Protein AF-A0A7X9DZE0-F1 (afdb_monomer)

Mean predicted aligned error: 15.05 Å

Foldseek 3Di:
DDDDDDDDDDDDDDDDDDDDDDDDDDDDDDDDDDDDDDDDDDDDDDPPVPDDVDDDCQPDDQQSHDQVDDDDLQDQWFWKAFPVRQKIKIWGWDWPDDPPDDDQWTDIQTQKMWIGHRNDIDIDGDSVQWDWDTDGLRQFIWIWGDDPQKIKIWTHHDSSQKIFIFIDGPDGDDRTIIGTDND

Radius of gyration: 25.01 Å; Cα contacts (8 Å, |Δi|>4): 304; chains: 1; bounding box: 58×30×101 Å

Solvent-accessible surface area (backbone atoms only — not comparable to full-atom values): 11484 Å² total; per-residue (Å²): 141,83,89,79,83,87,82,87,84,86,81,81,84,84,81,80,85,76,84,85,83,86,80,90,79,84,84,79,85,84,78,91,84,88,76,91,82,82,90,80,93,83,82,87,80,90,74,85,74,71,84,80,87,66,75,83,70,43,37,82,68,78,49,24,54,51,74,85,60,69,84,41,87,83,50,46,54,46,51,30,32,23,95,85,67,48,35,30,38,29,38,36,37,44,81,64,56,58,88,99,57,88,56,60,41,55,42,49,47,54,54,36,40,29,45,17,48,80,89,45,64,51,75,53,56,60,58,94,34,43,45,56,48,62,25,79,71,42,21,55,20,35,40,42,39,58,55,91,68,20,41,36,40,39,36,34,31,78,79,51,59,30,33,36,37,32,37,38,68,76,49,72,49,66,81,42,63,25,29,66,53,74,121

Structure (mmCIF, N/CA/C/O backbone):
data_AF-A0A7X9DZE0-F1
#
_entry.id   AF-A0A7X9DZE0-F1
#
loop_
_atom_site.group_PDB
_atom_site.id
_atom_site.type_symbol
_atom_site.label_atom_id
_atom_site.label_alt_id
_atom_site.label_comp_id
_atom_site.label_asym_id
_atom_site.label_entity_id
_atom_site.label_seq_id
_atom_site.pdbx_PDB_ins_code
_atom_site.Cartn_x
_atom_site.Cartn_y
_atom_site.Cartn_z
_atom_site.occupancy
_atom_site.B_iso_or_equiv
_atom_site.auth_seq_id
_atom_site.auth_comp_id
_atom_site.auth_asym_id
_atom_site.auth_atom_id
_atom_site.pdbx_PDB_model_num
ATOM 1 N N . MET A 1 1 ? 5.326 -1.659 61.878 1.00 45.75 1 MET A N 1
ATOM 2 C CA . MET A 1 1 ? 5.929 -1.142 60.631 1.00 45.75 1 MET A CA 1
ATOM 3 C C . MET A 1 1 ? 7.343 -1.697 60.526 1.00 45.75 1 MET A C 1
ATOM 5 O O . MET A 1 1 ? 8.173 -1.348 61.350 1.00 45.75 1 MET A O 1
ATOM 9 N N . LYS A 1 2 ? 7.595 -2.647 59.617 1.00 47.06 2 LYS A N 1
ATOM 10 C CA . LYS A 1 2 ? 8.920 -3.255 59.400 1.00 47.06 2 LYS A CA 1
ATOM 11 C C . LYS A 1 2 ? 9.318 -3.008 57.948 1.00 47.06 2 LYS A C 1
ATOM 13 O O . LYS A 1 2 ? 8.666 -3.522 57.047 1.00 47.06 2 LYS A O 1
ATOM 18 N N . TRP A 1 3 ? 10.350 -2.195 57.754 1.00 40.88 3 TRP A N 1
ATOM 19 C CA . TRP A 1 3 ? 10.981 -1.941 56.463 1.00 40.88 3 TRP A CA 1
ATOM 20 C C . TRP A 1 3 ? 11.841 -3.154 56.091 1.00 40.88 3 TRP A C 1
ATOM 22 O O . TRP A 1 3 ? 12.615 -3.630 56.923 1.00 40.88 3 TRP A O 1
ATOM 32 N N . ARG A 1 4 ? 11.695 -3.678 54.869 1.00 60.25 4 ARG A N 1
ATOM 33 C CA . ARG A 1 4 ? 12.608 -4.681 54.305 1.00 60.25 4 ARG A CA 1
ATOM 34 C C . ARG A 1 4 ? 13.354 -4.076 53.127 1.00 60.25 4 ARG A C 1
ATOM 36 O O . ARG A 1 4 ? 12.766 -3.417 52.277 1.00 60.25 4 ARG A O 1
ATOM 43 N N . ALA A 1 5 ? 14.662 -4.277 53.182 1.00 54.94 5 ALA A N 1
ATOM 44 C CA . ALA A 1 5 ? 15.670 -3.681 52.337 1.00 54.94 5 ALA A CA 1
ATOM 45 C C . ALA A 1 5 ? 15.713 -4.283 50.926 1.00 54.94 5 ALA A C 1
ATOM 47 O O . ALA A 1 5 ? 15.384 -5.446 50.704 1.00 54.94 5 ALA A O 1
ATOM 48 N N . MET A 1 6 ? 16.180 -3.416 50.031 1.00 49.69 6 MET A N 1
ATOM 49 C CA . MET A 1 6 ? 16.702 -3.619 48.685 1.00 49.69 6 MET A CA 1
ATOM 50 C C . MET A 1 6 ? 17.406 -4.958 48.436 1.00 49.69 6 MET A C 1
ATOM 52 O O . MET A 1 6 ? 18.240 -5.407 49.219 1.00 49.69 6 MET A O 1
ATOM 56 N N . THR A 1 7 ? 17.201 -5.498 47.237 1.00 63.97 7 THR A N 1
ATOM 57 C CA . THR A 1 7 ? 18.196 -6.336 46.563 1.00 63.97 7 THR A CA 1
ATOM 58 C C . THR A 1 7 ? 18.294 -5.852 45.121 1.00 63.97 7 THR A C 1
ATOM 60 O O . THR A 1 7 ? 17.351 -5.980 44.346 1.00 63.97 7 THR A O 1
ATOM 63 N N . TRP A 1 8 ? 19.415 -5.207 44.807 1.00 46.47 8 TRP A N 1
ATOM 64 C CA . TRP A 1 8 ? 19.797 -4.815 43.456 1.00 46.47 8 TRP A CA 1
ATOM 65 C C . TRP A 1 8 ? 20.341 -6.044 42.732 1.00 46.47 8 TRP A C 1
ATOM 67 O O . TRP A 1 8 ? 21.274 -6.679 43.223 1.00 46.47 8 TRP A O 1
ATOM 77 N N . LEU A 1 9 ? 19.776 -6.369 41.571 1.00 59.19 9 LEU A N 1
ATOM 78 C CA . LEU A 1 9 ? 20.335 -7.362 40.662 1.00 59.19 9 LEU A CA 1
ATOM 79 C C . LEU A 1 9 ? 21.126 -6.608 39.588 1.00 59.19 9 LEU A C 1
ATOM 81 O O . LEU A 1 9 ? 20.556 -5.928 38.740 1.00 59.19 9 LEU A O 1
ATOM 85 N N . VAL A 1 10 ? 22.452 -6.684 39.682 1.00 58.94 10 VAL A N 1
ATOM 86 C CA . VAL A 1 10 ? 23.389 -6.196 38.666 1.00 58.94 10 VAL A CA 1
ATOM 87 C C . VAL A 1 10 ? 23.490 -7.275 37.590 1.00 58.94 10 VAL A C 1
ATOM 89 O O . VAL A 1 10 ? 23.968 -8.372 37.868 1.00 58.94 10 VAL A O 1
ATOM 92 N N . ILE A 1 11 ? 23.035 -6.979 36.372 1.00 64.12 11 ILE A N 1
ATOM 93 C CA . ILE A 1 11 ? 23.239 -7.838 35.200 1.00 64.12 11 ILE A CA 1
ATOM 94 C C . ILE A 1 11 ? 24.427 -7.272 34.415 1.00 64.12 11 ILE A C 1
ATOM 96 O O . ILE A 1 11 ? 24.386 -6.139 33.939 1.00 64.12 11 ILE A O 1
ATOM 100 N N . LEU A 1 12 ? 25.503 -8.060 34.344 1.00 51.47 12 LEU A N 1
ATOM 101 C CA . LEU A 1 12 ? 26.712 -7.785 33.564 1.00 51.47 12 LEU A CA 1
ATOM 102 C C . LEU A 1 12 ? 26.443 -7.865 32.046 1.00 51.47 12 LEU A C 1
ATOM 104 O O . LEU A 1 12 ? 25.656 -8.710 31.616 1.00 51.47 12 LEU A O 1
ATOM 108 N N . PRO A 1 13 ? 27.144 -7.060 31.224 1.00 58.47 13 PRO A N 1
ATOM 109 C CA . PRO A 1 13 ? 27.061 -7.127 29.771 1.00 58.47 13 PRO A CA 1
ATOM 110 C C . PRO A 1 13 ? 27.888 -8.300 29.228 1.00 58.47 13 PRO A C 1
ATOM 112 O O . PRO A 1 13 ? 29.084 -8.420 29.496 1.00 58.47 13 PRO A O 1
ATOM 115 N N . VAL A 1 14 ? 27.257 -9.152 28.421 1.00 62.72 14 VAL A N 1
ATOM 116 C CA . VAL A 1 14 ? 27.943 -10.161 27.606 1.00 62.72 14 VAL A CA 1
ATOM 117 C C . VAL A 1 14 ? 28.475 -9.462 26.353 1.00 62.72 14 VAL A C 1
ATOM 119 O O . VAL A 1 14 ? 27.721 -9.174 25.426 1.00 62.72 14 VAL A O 1
ATOM 122 N N . LEU A 1 15 ? 29.776 -9.161 26.337 1.00 50.75 15 LEU A N 1
ATOM 123 C CA . LEU A 1 15 ? 30.503 -8.808 25.117 1.00 50.75 15 LEU A CA 1
ATOM 124 C C . LEU A 1 15 ? 30.640 -10.061 24.243 1.00 50.75 15 LEU A C 1
ATOM 126 O O . LEU A 1 15 ? 31.425 -10.957 24.553 1.00 50.75 15 LEU A O 1
ATOM 130 N N . LEU A 1 16 ? 29.896 -10.109 23.140 1.00 60.38 16 LEU A N 1
ATOM 131 C CA . LEU A 1 16 ? 30.125 -11.064 22.059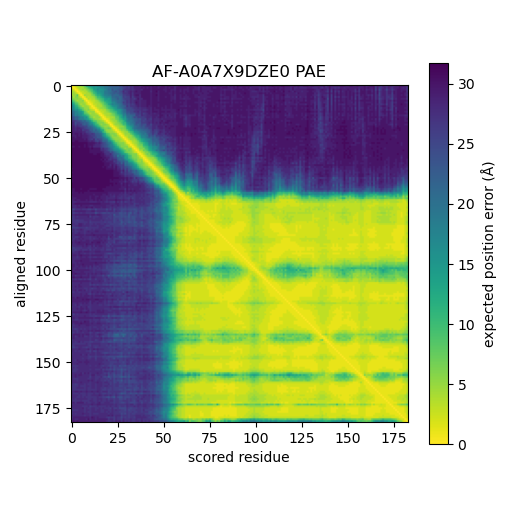 1.00 60.38 16 LEU A CA 1
ATOM 132 C C . LEU A 1 16 ? 31.220 -10.520 21.133 1.00 60.38 16 LEU A C 1
ATOM 134 O O . LEU A 1 16 ? 31.048 -9.520 20.441 1.00 60.38 16 LEU A O 1
ATOM 138 N N . TRP A 1 17 ? 32.361 -11.199 21.167 1.00 50.06 17 TRP A N 1
ATOM 139 C CA . TRP A 1 17 ? 33.454 -11.110 20.205 1.00 50.06 17 TRP A CA 1
ATOM 140 C C . TRP A 1 17 ? 32.974 -11.601 18.828 1.00 50.06 17 TRP A C 1
ATOM 142 O O . TRP A 1 17 ? 32.510 -12.735 18.718 1.00 50.06 17 TRP A O 1
ATOM 152 N N . LEU A 1 18 ? 33.129 -10.789 17.780 1.00 59.88 18 LEU A N 1
ATOM 153 C CA . LEU A 1 18 ? 33.062 -11.245 16.388 1.00 59.88 18 LEU A CA 1
ATOM 154 C C . LEU A 1 18 ? 34.474 -11.197 15.780 1.00 59.88 18 LEU A C 1
ATOM 156 O O . LEU A 1 18 ? 35.146 -10.171 15.913 1.00 59.88 18 LEU A O 1
ATOM 160 N N . PRO A 1 19 ? 34.945 -12.275 15.126 1.00 61.34 19 PRO A N 1
ATOM 161 C CA . PRO A 1 19 ? 36.220 -12.270 14.427 1.00 61.34 19 PRO A CA 1
ATOM 162 C C . PRO A 1 19 ? 36.135 -11.415 13.157 1.00 61.34 19 PRO A C 1
ATOM 164 O O . PRO A 1 19 ? 35.221 -11.556 12.345 1.00 61.34 19 PRO A O 1
ATOM 167 N N . ALA A 1 20 ? 37.125 -10.543 12.986 1.00 49.34 20 ALA A N 1
ATOM 168 C CA . ALA A 1 20 ? 37.359 -9.795 11.763 1.00 49.34 20 ALA A CA 1
ATOM 169 C C . ALA A 1 20 ? 37.660 -10.761 10.603 1.00 49.34 20 ALA A C 1
ATOM 171 O O . ALA A 1 20 ? 38.711 -11.402 10.584 1.00 49.34 20 ALA A O 1
ATOM 172 N N . CYS A 1 21 ? 36.757 -10.847 9.625 1.00 52.00 21 CYS A N 1
ATOM 173 C CA . CYS A 1 21 ? 37.081 -11.404 8.315 1.00 52.00 21 CYS A CA 1
ATOM 174 C C . CYS A 1 21 ? 37.715 -10.307 7.458 1.00 52.00 21 CYS A C 1
ATOM 176 O O . CYS A 1 21 ? 37.040 -9.460 6.879 1.00 52.00 21 CYS A O 1
ATOM 178 N N . SER A 1 22 ? 39.043 -10.341 7.431 1.00 60.97 22 SER A N 1
ATOM 179 C CA . SER A 1 22 ? 39.875 -9.774 6.378 1.00 60.97 22 SER A CA 1
ATOM 180 C C . SER A 1 22 ? 39.782 -10.689 5.159 1.00 60.97 22 SER A C 1
ATOM 182 O O . SER A 1 22 ? 40.252 -11.822 5.216 1.00 60.97 22 SER A O 1
ATOM 184 N N . GLY A 1 23 ? 39.188 -10.201 4.074 1.00 47.41 23 GLY A N 1
ATOM 185 C CA . GLY A 1 23 ? 39.158 -10.872 2.777 1.00 47.41 23 GLY A CA 1
ATOM 186 C C . GLY A 1 23 ? 39.171 -9.822 1.678 1.00 47.41 23 GLY A C 1
ATOM 187 O O . GLY A 1 23 ? 38.126 -9.317 1.285 1.00 47.41 23 GLY A O 1
ATOM 188 N N . SER A 1 24 ? 40.374 -9.432 1.274 1.00 52.91 24 SER A N 1
ATOM 189 C CA . SER A 1 24 ? 40.641 -8.728 0.024 1.00 52.91 24 SER A CA 1
ATOM 190 C C . SER A 1 24 ? 40.820 -9.814 -1.024 1.00 52.91 24 SER A C 1
ATOM 192 O O . SER A 1 24 ? 41.749 -10.600 -0.884 1.00 52.91 24 SER A O 1
ATOM 194 N N . ASP A 1 25 ? 39.952 -9.858 -2.031 1.00 51.66 25 ASP A N 1
ATOM 195 C CA . ASP A 1 25 ? 40.222 -10.615 -3.248 1.00 51.66 25 ASP A CA 1
ATOM 196 C C . ASP A 1 25 ? 39.925 -9.747 -4.467 1.00 51.66 25 ASP A C 1
ATOM 198 O O . ASP A 1 25 ? 38.881 -9.105 -4.603 1.00 51.66 25 ASP A O 1
ATOM 202 N N . GLU A 1 26 ? 40.956 -9.697 -5.295 1.00 47.09 26 GLU A N 1
ATOM 203 C CA . GLU A 1 26 ? 41.111 -8.982 -6.542 1.00 47.09 26 GLU A CA 1
ATOM 204 C C . GLU A 1 26 ? 40.112 -9.499 -7.585 1.00 47.09 26 GLU A C 1
ATOM 206 O O . GLU A 1 26 ? 40.005 -10.701 -7.817 1.00 47.09 26 GLU A O 1
ATOM 211 N N . SER A 1 27 ? 39.420 -8.601 -8.288 1.00 50.88 27 SER A N 1
ATOM 212 C CA . SER A 1 27 ? 38.794 -8.944 -9.566 1.00 50.88 27 SER A CA 1
ATOM 213 C C . SER A 1 27 ? 39.719 -8.505 -10.699 1.00 50.88 27 SER A C 1
ATOM 215 O O . SER A 1 27 ? 39.735 -7.332 -11.083 1.00 50.88 27 SER A O 1
ATOM 217 N N . GLN A 1 28 ? 40.508 -9.459 -11.196 1.00 48.78 28 GLN A N 1
ATOM 218 C CA . GLN A 1 28 ? 41.199 -9.377 -12.478 1.00 48.78 28 GLN A CA 1
ATOM 219 C C . GLN A 1 28 ? 40.188 -9.407 -13.634 1.00 48.78 28 GLN A C 1
ATOM 221 O O . GLN A 1 28 ? 39.359 -10.306 -13.734 1.00 48.78 28 GLN A O 1
ATOM 226 N N . ASP A 1 29 ? 40.285 -8.368 -14.458 1.00 52.41 29 ASP A N 1
ATOM 227 C CA . ASP A 1 29 ? 40.284 -8.351 -15.925 1.00 52.41 29 ASP A CA 1
ATOM 228 C C . ASP A 1 29 ? 39.831 -9.621 -16.679 1.00 52.41 29 ASP A C 1
ATOM 230 O O . ASP A 1 29 ? 40.496 -10.655 -16.625 1.00 52.41 29 ASP A O 1
ATOM 234 N N . ALA A 1 30 ? 38.767 -9.487 -17.478 1.00 46.28 30 ALA A N 1
ATOM 235 C CA . ALA A 1 30 ? 38.665 -10.116 -18.795 1.00 46.28 30 ALA A CA 1
ATOM 236 C C . ALA A 1 30 ? 37.504 -9.511 -19.605 1.00 46.28 30 ALA A C 1
ATOM 238 O O . ALA A 1 30 ? 36.355 -9.536 -19.169 1.00 46.28 30 ALA A O 1
ATOM 239 N N . GLY A 1 31 ? 37.801 -9.089 -20.836 1.00 46.22 31 GLY A N 1
ATOM 240 C CA . GLY A 1 31 ? 36.867 -9.265 -21.950 1.00 46.22 31 GLY A CA 1
ATOM 241 C C . GLY A 1 31 ? 36.243 -7.997 -22.517 1.00 46.22 31 GLY A C 1
ATOM 242 O O . GLY A 1 31 ? 35.072 -7.712 -22.293 1.00 46.22 31 GLY A O 1
ATOM 243 N N . GLN A 1 32 ? 37.015 -7.291 -23.344 1.00 50.31 32 GLN A N 1
ATOM 244 C CA . GLN A 1 32 ? 36.458 -6.599 -24.503 1.00 50.31 32 GLN A CA 1
ATOM 245 C C . GLN A 1 32 ? 35.721 -7.619 -25.384 1.00 50.31 32 GLN A C 1
ATOM 247 O O . GLN A 1 32 ? 36.368 -8.512 -25.920 1.00 50.31 32 GLN A O 1
ATOM 252 N N . ASP A 1 33 ? 34.421 -7.431 -25.590 1.00 55.12 33 ASP A N 1
ATOM 253 C CA . ASP A 1 33 ? 33.713 -7.951 -26.760 1.00 55.12 33 ASP A CA 1
ATOM 254 C C . ASP A 1 33 ? 33.192 -6.755 -27.558 1.00 55.12 33 ASP A C 1
ATOM 256 O O . ASP A 1 33 ? 32.134 -6.182 -27.298 1.00 55.12 33 ASP A O 1
ATOM 260 N N . ALA A 1 34 ? 34.016 -6.347 -28.517 1.00 52.50 34 ALA A N 1
ATOM 261 C CA . ALA A 1 34 ? 33.610 -5.561 -29.663 1.00 52.50 34 ALA A CA 1
ATOM 262 C C . ALA A 1 34 ? 33.437 -6.535 -30.828 1.00 52.50 34 ALA A C 1
ATOM 264 O O . ALA A 1 34 ? 34.446 -6.987 -31.360 1.00 52.50 34 ALA A O 1
ATOM 265 N N . LEU A 1 35 ? 32.195 -6.845 -31.210 1.00 53.09 35 LEU A N 1
ATOM 266 C CA . LEU A 1 35 ? 31.843 -7.372 -32.532 1.00 53.09 35 LEU A CA 1
ATOM 267 C C . LEU A 1 35 ? 30.414 -6.945 -32.909 1.00 53.09 35 LEU A C 1
ATOM 269 O O . LEU A 1 35 ? 29.424 -7.519 -32.467 1.00 53.09 35 LEU A O 1
ATOM 273 N N . ASP A 1 36 ? 30.351 -5.877 -33.697 1.00 53.00 36 ASP A N 1
ATOM 274 C CA . ASP A 1 36 ? 29.608 -5.710 -34.949 1.00 53.00 36 ASP A CA 1
ATOM 275 C C . ASP A 1 36 ? 28.453 -6.693 -35.246 1.00 53.00 36 ASP A C 1
ATOM 277 O O . ASP A 1 36 ? 28.655 -7.872 -35.541 1.00 53.00 36 ASP A O 1
ATOM 281 N N . GLY A 1 37 ? 27.237 -6.146 -35.315 1.00 46.16 37 GLY A N 1
ATOM 282 C CA . GLY A 1 37 ? 26.047 -6.765 -35.901 1.00 46.16 37 GLY A CA 1
ATOM 283 C C . GLY A 1 37 ? 25.108 -5.667 -36.397 1.00 46.16 37 GLY A C 1
ATOM 284 O O . GLY A 1 37 ? 24.728 -4.789 -35.630 1.00 46.16 37 GLY A O 1
ATOM 285 N N . ALA A 1 38 ? 24.832 -5.664 -37.694 1.00 47.91 38 ALA A N 1
ATOM 286 C CA . ALA A 1 38 ? 24.353 -4.527 -38.458 1.00 47.91 38 ALA A CA 1
ATOM 287 C C . ALA A 1 38 ? 22.821 -4.277 -38.411 1.00 47.91 38 ALA A C 1
ATOM 289 O O . ALA A 1 38 ? 22.041 -5.077 -37.900 1.00 47.91 38 ALA A O 1
ATOM 290 N N . ASP A 1 39 ? 22.483 -3.083 -38.923 1.00 54.91 39 ASP A N 1
ATOM 291 C CA . ASP A 1 39 ? 21.326 -2.679 -39.741 1.00 54.91 39 ASP A CA 1
ATOM 292 C C . ASP A 1 39 ? 19.878 -3.104 -39.411 1.00 54.91 39 ASP A C 1
ATOM 294 O O . ASP A 1 39 ? 19.442 -4.237 -39.577 1.00 54.91 39 ASP A O 1
ATOM 298 N N . GLY A 1 40 ? 19.049 -2.085 -39.148 1.00 43.22 40 GLY A N 1
ATOM 299 C CA . GLY A 1 40 ? 17.593 -2.200 -39.199 1.00 43.22 40 GLY A CA 1
ATOM 300 C C . GLY A 1 40 ? 16.894 -0.864 -38.976 1.00 43.22 40 GLY A C 1
ATOM 301 O O . GLY A 1 40 ? 16.387 -0.602 -37.892 1.00 43.22 40 GLY A O 1
ATOM 302 N N . GLY A 1 41 ? 16.893 0.001 -39.993 1.00 50.97 41 GLY A N 1
ATOM 303 C CA . GLY A 1 41 ? 16.068 1.207 -39.997 1.00 50.97 41 GLY A CA 1
ATOM 304 C C . GLY A 1 41 ? 14.579 0.863 -39.923 1.00 50.97 41 GLY A C 1
ATOM 305 O O . GLY A 1 41 ? 14.095 0.009 -40.665 1.00 50.97 41 GLY A O 1
ATOM 306 N N . GLY A 1 42 ? 13.865 1.564 -39.049 1.00 37.72 42 GLY A N 1
ATOM 307 C CA . GLY A 1 42 ? 12.419 1.479 -38.907 1.00 37.72 42 GLY A CA 1
ATOM 308 C C . GLY A 1 42 ? 11.905 2.606 -38.019 1.00 37.72 42 GLY A C 1
ATOM 309 O O . GLY A 1 42 ? 11.786 2.440 -36.817 1.00 37.72 42 GLY A O 1
ATOM 310 N N . ASP A 1 43 ? 11.607 3.742 -38.634 1.00 48.66 43 ASP A N 1
ATOM 311 C CA . ASP A 1 43 ? 10.585 4.690 -38.178 1.00 48.66 43 ASP A CA 1
ATOM 312 C C . ASP A 1 43 ? 9.562 4.719 -39.335 1.00 48.66 43 ASP A C 1
ATOM 314 O O . ASP A 1 43 ? 10.006 4.554 -40.482 1.00 48.66 43 ASP A O 1
ATOM 318 N N . PRO A 1 44 ? 8.238 4.908 -39.155 1.00 54.75 44 PRO A N 1
ATOM 319 C CA . PRO A 1 44 ? 7.579 5.571 -38.029 1.00 54.75 44 PRO A CA 1
ATOM 320 C C . PRO A 1 44 ? 6.299 4.867 -37.526 1.00 54.75 44 PRO A C 1
ATOM 322 O O . PRO A 1 44 ? 5.567 4.226 -38.281 1.00 54.75 44 PRO A O 1
ATOM 325 N N . GLY A 1 45 ? 5.938 5.068 -36.262 1.00 41.94 45 GLY A N 1
ATOM 326 C CA . GLY A 1 45 ? 4.640 4.612 -35.767 1.00 41.94 45 GLY A CA 1
ATOM 327 C C . GLY A 1 45 ? 4.350 5.138 -34.379 1.00 41.94 45 GLY A C 1
ATOM 328 O O . GLY A 1 45 ? 4.757 4.530 -33.402 1.00 41.94 45 GLY A O 1
ATOM 329 N N . GLY A 1 46 ? 3.660 6.275 -34.306 1.00 50.94 46 GLY A N 1
ATOM 330 C CA . GLY A 1 46 ? 3.190 6.809 -33.040 1.00 50.94 46 GLY A CA 1
ATOM 331 C C . GLY A 1 46 ? 2.214 5.853 -32.364 1.00 50.94 46 GLY A C 1
ATOM 332 O O . GLY A 1 46 ? 1.181 5.511 -32.934 1.00 50.94 46 GLY A O 1
ATOM 333 N N . ASP A 1 47 ? 2.504 5.518 -31.119 1.00 50.00 47 ASP A N 1
ATOM 334 C CA . ASP A 1 47 ? 1.517 5.208 -30.106 1.00 50.00 47 ASP A CA 1
ATOM 335 C C . ASP A 1 47 ? 1.403 6.416 -29.170 1.00 50.00 47 ASP A C 1
ATOM 337 O O . ASP A 1 47 ? 1.953 6.512 -28.077 1.00 50.00 47 ASP A O 1
ATOM 341 N N . GLN A 1 48 ? 0.562 7.358 -29.595 1.00 50.78 48 GLN A N 1
ATOM 342 C CA . GLN A 1 48 ? -0.316 8.012 -28.634 1.00 50.78 48 GLN A CA 1
ATOM 343 C C . GLN A 1 48 ? -1.204 6.922 -28.015 1.00 50.78 48 GLN A C 1
ATOM 345 O O . GLN A 1 48 ? -2.349 6.736 -28.414 1.00 50.78 48 GLN A O 1
ATOM 350 N N . GLY A 1 49 ? -0.646 6.168 -27.069 1.00 44.53 49 GLY A N 1
ATOM 351 C CA . GLY A 1 49 ? -1.374 5.312 -26.146 1.00 44.53 49 GLY A CA 1
ATOM 352 C C . GLY A 1 49 ? -1.963 6.176 -25.044 1.00 44.53 49 GLY A C 1
ATOM 353 O O . GLY A 1 49 ? -1.512 6.143 -23.902 1.00 44.53 49 GLY A O 1
ATOM 354 N N . GLY A 1 50 ? -2.934 7.009 -25.422 1.00 44.59 50 GLY A N 1
ATOM 355 C CA . GLY A 1 50 ? -3.930 7.468 -24.473 1.00 44.59 50 GLY A CA 1
ATOM 356 C C . GLY A 1 50 ? -4.662 6.262 -23.884 1.00 44.59 50 GLY A C 1
ATOM 357 O O . GLY A 1 50 ? -4.791 5.219 -24.523 1.00 44.59 50 GLY A O 1
ATOM 358 N N . ASP A 1 51 ? -5.170 6.473 -22.677 1.00 51.41 51 ASP A N 1
ATOM 359 C CA . ASP A 1 51 ? -6.347 5.783 -22.164 1.00 51.41 51 ASP A CA 1
ATOM 360 C C . ASP A 1 51 ? -6.101 4.339 -21.698 1.00 51.41 51 ASP A C 1
ATOM 362 O O . ASP A 1 51 ? -6.477 3.378 -22.353 1.00 51.41 51 ASP A O 1
ATOM 366 N N . ASN A 1 52 ? -5.549 4.191 -20.489 1.00 43.16 52 ASN A N 1
ATOM 367 C CA . ASN A 1 52 ? -5.954 3.109 -19.579 1.00 43.16 52 ASN A CA 1
ATOM 368 C C . ASN A 1 52 ? -6.011 3.566 -18.110 1.00 43.16 52 ASN A C 1
ATOM 370 O O . ASN A 1 52 ? -5.879 2.773 -17.183 1.00 43.16 52 ASN A O 1
ATOM 374 N N . GLY A 1 53 ? -6.354 4.838 -17.874 1.00 38.16 53 GLY A N 1
ATOM 375 C CA . GLY A 1 53 ? -7.001 5.256 -16.620 1.00 38.16 53 GLY A CA 1
ATOM 376 C C . GLY A 1 53 ? -8.460 4.779 -16.546 1.00 38.16 53 GLY A C 1
ATOM 377 O O . GLY A 1 53 ? -9.320 5.529 -16.094 1.00 38.16 53 GLY A O 1
ATOM 378 N N . GLY A 1 54 ? -8.727 3.574 -17.064 1.00 40.19 54 GLY A N 1
ATOM 379 C CA . GLY A 1 54 ? -10.042 3.015 -17.337 1.00 40.19 54 GLY A CA 1
ATOM 380 C C . GLY A 1 54 ? -10.830 2.729 -16.062 1.00 40.19 54 GLY A C 1
ATOM 381 O O . GLY A 1 54 ? -10.655 1.706 -15.408 1.00 40.19 54 GLY A O 1
ATOM 382 N N . ASP A 1 55 ? -11.733 3.644 -15.738 1.00 42.41 55 ASP A N 1
ATOM 383 C CA . ASP A 1 55 ? -13.153 3.346 -15.565 1.00 42.41 55 ASP A CA 1
ATOM 384 C C . ASP A 1 55 ? -13.502 2.179 -14.632 1.00 42.41 55 ASP A C 1
ATOM 386 O O . ASP A 1 55 ? -14.265 1.295 -15.003 1.00 42.41 55 ASP A O 1
ATOM 390 N N . GLY A 1 56 ? -13.002 2.170 -13.396 1.00 45.88 56 GLY A N 1
ATOM 391 C CA . GLY A 1 56 ? -13.706 1.530 -12.276 1.00 45.88 56 GLY A CA 1
ATOM 392 C C . GLY A 1 56 ? -14.069 0.041 -12.405 1.00 45.88 56 GLY A C 1
ATOM 393 O O . GLY A 1 56 ? -14.858 -0.435 -11.590 1.00 45.88 56 GLY A O 1
ATOM 394 N N . SER A 1 57 ? -13.499 -0.710 -13.347 1.00 42.59 57 SER A N 1
ATOM 395 C CA . SER A 1 57 ? -13.799 -2.134 -13.557 1.00 42.59 57 SER A CA 1
ATOM 396 C C . SER A 1 57 ? -12.948 -3.036 -12.663 1.00 42.59 57 SER A C 1
ATOM 398 O O . SER A 1 57 ? -12.531 -4.125 -13.041 1.00 42.59 57 SER A O 1
ATOM 400 N N . GLY A 1 58 ? -12.716 -2.591 -11.428 1.00 51.44 58 GLY A N 1
ATOM 401 C CA . GLY A 1 58 ? -12.272 -3.508 -10.394 1.00 51.44 58 GLY A CA 1
ATOM 402 C C . GLY A 1 58 ? -13.318 -4.614 -10.226 1.00 51.44 58 GLY A C 1
ATOM 403 O O . GLY A 1 58 ? -14.518 -4.337 -10.278 1.00 51.44 58 GLY A O 1
ATOM 404 N N . GLY A 1 59 ? -12.873 -5.858 -10.057 1.00 59.78 59 GLY A N 1
ATOM 405 C CA . GLY A 1 59 ? -13.748 -7.019 -9.904 1.00 59.78 59 GLY A CA 1
ATOM 406 C C . GLY A 1 59 ? -14.612 -6.982 -8.639 1.00 59.78 59 GLY A C 1
ATOM 407 O O . GLY A 1 59 ? -14.758 -5.968 -7.957 1.00 59.78 59 GLY A O 1
ATOM 408 N N . GLU A 1 60 ? -15.226 -8.112 -8.302 1.00 60.97 60 GLU A N 1
A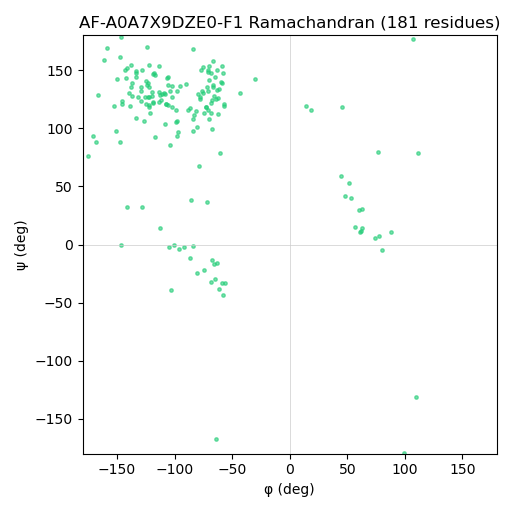TOM 409 C CA . GLU A 1 60 ? -16.108 -8.194 -7.137 1.00 60.97 60 GLU A CA 1
ATOM 410 C C . GLU A 1 60 ? -15.332 -8.112 -5.806 1.00 60.97 60 GLU A C 1
ATOM 412 O O . GLU A 1 60 ? -14.199 -8.579 -5.677 1.00 60.97 60 GLU A O 1
ATOM 417 N N . GLY A 1 61 ? -15.963 -7.537 -4.778 1.00 72.19 61 GLY A N 1
ATOM 418 C CA . GLY A 1 61 ? -15.441 -7.506 -3.409 1.00 72.19 61 GLY A CA 1
ATOM 419 C C . GLY A 1 61 ? -14.911 -6.145 -2.935 1.00 72.19 61 GLY A C 1
ATOM 420 O O . GLY A 1 61 ? -14.895 -5.168 -3.683 1.00 72.19 61 GLY A O 1
ATOM 421 N N . PRO A 1 62 ? -14.489 -6.058 -1.659 1.00 78.19 62 PRO A N 1
ATOM 422 C CA . PRO A 1 62 ? -14.195 -4.789 -0.992 1.00 78.19 62 PRO A CA 1
ATOM 423 C C . PRO A 1 62 ? -13.059 -4.003 -1.652 1.00 78.19 62 PRO A C 1
ATOM 425 O O . PRO A 1 62 ? -13.166 -2.790 -1.787 1.00 78.19 62 PRO A O 1
ATOM 428 N N . CYS A 1 63 ? -12.007 -4.678 -2.127 1.00 89.31 63 CYS A N 1
ATOM 429 C CA . CYS A 1 63 ? -10.897 -4.009 -2.811 1.00 89.31 63 CYS A CA 1
ATOM 430 C C . CYS A 1 63 ? -11.037 -3.925 -4.333 1.00 89.31 63 CYS A C 1
ATOM 432 O O . CYS A 1 63 ? -10.189 -3.310 -4.974 1.00 89.31 63 CYS A O 1
ATOM 434 N N . ARG A 1 64 ? -12.110 -4.491 -4.899 1.00 91.69 64 ARG A N 1
ATOM 435 C CA . ARG A 1 64 ? -12.376 -4.578 -6.340 1.00 91.69 64 ARG A CA 1
ATOM 436 C C . ARG A 1 64 ? -11.147 -5.007 -7.154 1.00 91.69 64 ARG A C 1
ATOM 438 O O . ARG A 1 64 ? -10.660 -4.255 -7.993 1.00 91.69 64 ARG A O 1
ATOM 445 N N . PHE A 1 65 ? -10.599 -6.181 -6.849 1.00 93.75 65 PHE A N 1
ATOM 446 C CA . PHE A 1 65 ? -9.408 -6.666 -7.545 1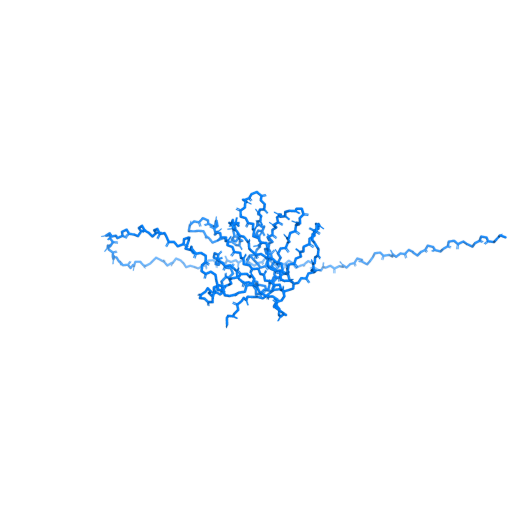.00 93.75 65 PHE A CA 1
ATOM 447 C C . PHE A 1 65 ? -9.696 -7.045 -8.995 1.00 93.75 65 PHE A C 1
ATOM 449 O O . PHE A 1 65 ? -10.738 -7.623 -9.286 1.00 93.75 65 PHE A O 1
ATOM 456 N N . ASP A 1 66 ? -8.764 -6.737 -9.892 1.00 91.69 66 ASP A N 1
ATOM 457 C CA . ASP A 1 66 ? -8.783 -7.190 -11.280 1.00 91.69 66 ASP A CA 1
ATOM 458 C C . ASP A 1 66 ? -8.071 -8.553 -11.384 1.00 91.69 66 ASP A C 1
ATOM 460 O O . ASP A 1 66 ? -6.865 -8.625 -11.125 1.00 91.69 66 ASP A O 1
ATOM 464 N N . PRO A 1 67 ? -8.768 -9.643 -11.752 1.00 90.50 67 PRO A N 1
ATOM 465 C CA . PRO A 1 67 ? -8.156 -10.964 -11.895 1.00 90.50 67 PRO A CA 1
ATOM 466 C C . PRO A 1 67 ? -7.169 -11.063 -13.069 1.00 90.50 67 PRO A C 1
ATOM 468 O O . PRO A 1 67 ? -6.425 -12.035 -13.150 1.00 90.50 67 PRO A O 1
ATOM 471 N N . ASN A 1 68 ? -7.143 -10.092 -13.986 1.00 90.75 68 ASN A N 1
ATOM 472 C CA . ASN A 1 68 ? -6.234 -10.106 -15.135 1.00 90.75 68 ASN A CA 1
ATOM 473 C C . ASN A 1 68 ? -4.862 -9.496 -14.823 1.00 90.75 68 ASN A C 1
ATOM 475 O O . ASN A 1 68 ? -3.930 -9.639 -15.614 1.00 90.75 68 ASN A O 1
ATOM 479 N N . VAL A 1 69 ? -4.717 -8.828 -13.677 1.00 90.69 69 VAL A N 1
ATOM 480 C CA . VAL A 1 69 ? -3.441 -8.263 -13.236 1.00 90.69 69 VAL A CA 1
ATOM 481 C C . VAL A 1 69 ? -2.635 -9.350 -12.527 1.00 90.69 69 VAL A C 1
ATOM 483 O O . VAL A 1 69 ? -2.952 -9.754 -11.406 1.00 90.69 69 VAL A O 1
ATOM 486 N N . ALA A 1 70 ? -1.574 -9.813 -13.187 1.00 91.56 70 ALA A N 1
ATOM 487 C CA . ALA A 1 70 ? -0.607 -10.733 -12.601 1.00 91.56 70 ALA A CA 1
ATOM 488 C C . ALA A 1 70 ? 0.254 -10.035 -11.537 1.00 91.56 70 ALA A C 1
ATOM 490 O O . ALA A 1 70 ? 0.534 -8.840 -11.628 1.00 91.56 70 ALA A O 1
ATOM 491 N N . TRP A 1 71 ? 0.704 -10.796 -10.538 1.00 93.12 71 TRP A N 1
ATOM 492 C CA . TRP A 1 71 ? 1.612 -10.268 -9.528 1.00 93.12 71 TRP A CA 1
ATOM 493 C C . TRP A 1 71 ? 2.991 -9.968 -10.120 1.00 93.12 71 TRP A C 1
ATOM 495 O O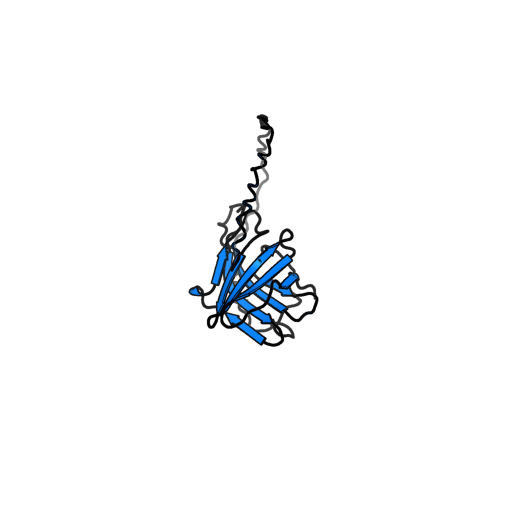 . TRP A 1 71 ? 3.678 -10.869 -10.601 1.00 93.12 71 TRP A O 1
ATOM 505 N N . ASP A 1 72 ? 3.411 -8.715 -9.995 1.00 91.75 72 ASP A N 1
ATOM 506 C CA . ASP A 1 72 ? 4.773 -8.265 -10.243 1.00 91.75 72 ASP A CA 1
ATOM 507 C C . ASP A 1 72 ? 5.160 -7.263 -9.151 1.00 91.75 72 ASP A C 1
ATOM 509 O O . ASP A 1 72 ? 4.542 -6.207 -9.012 1.00 91.75 72 ASP A O 1
ATOM 513 N N . VAL A 1 73 ? 6.205 -7.574 -8.379 1.00 89.88 73 VAL A N 1
ATOM 514 C CA . VAL A 1 73 ? 6.707 -6.704 -7.303 1.00 89.88 73 VAL A CA 1
ATOM 515 C C . VAL A 1 73 ? 7.230 -5.363 -7.820 1.00 89.88 73 VAL A C 1
ATOM 517 O O . VAL A 1 73 ? 7.387 -4.439 -7.023 1.00 89.88 73 VAL A O 1
ATOM 520 N N . LEU A 1 74 ? 7.488 -5.220 -9.122 1.00 90.88 74 LEU A N 1
ATOM 521 C CA . LEU A 1 74 ? 7.834 -3.948 -9.761 1.00 90.88 74 LEU A CA 1
ATOM 522 C C . LEU A 1 74 ? 6.681 -3.345 -10.574 1.00 90.88 74 LEU A C 1
ATOM 524 O O . LEU A 1 74 ? 6.815 -2.232 -11.079 1.00 90.88 74 LEU A O 1
ATOM 528 N N . GLY A 1 75 ? 5.546 -4.040 -10.645 1.00 92.00 75 GLY A N 1
ATOM 529 C CA . GLY A 1 75 ? 4.363 -3.605 -11.369 1.00 92.00 75 GLY A CA 1
ATOM 530 C C . GLY A 1 75 ? 3.709 -2.361 -10.767 1.00 92.00 75 GLY A C 1
ATOM 531 O O . GLY A 1 75 ? 3.866 -2.040 -9.578 1.00 92.00 75 GLY A O 1
ATOM 532 N N . GLU A 1 76 ? 2.940 -1.676 -11.613 1.00 95.50 76 GLU A N 1
ATOM 533 C CA . GLU A 1 76 ? 2.192 -0.465 -11.259 1.00 95.50 76 GLU A CA 1
ATOM 534 C C . GLU A 1 76 ? 1.038 -0.753 -10.298 1.00 95.50 76 GLU A C 1
ATOM 536 O O . GLU A 1 76 ? 0.727 0.067 -9.434 1.00 95.50 76 GLU A O 1
ATOM 541 N N . ILE A 1 77 ? 0.430 -1.935 -10.415 1.00 95.75 77 ILE A N 1
ATOM 542 C CA . ILE A 1 77 ? -0.680 -2.374 -9.575 1.00 95.75 77 ILE A CA 1
ATOM 543 C C . ILE A 1 77 ? -0.225 -3.523 -8.678 1.00 95.75 77 ILE A C 1
ATOM 545 O O . ILE A 1 77 ? 0.205 -4.564 -9.170 1.00 95.75 77 ILE A O 1
ATOM 549 N N . LEU A 1 78 ? -0.386 -3.362 -7.362 1.00 95.31 78 LEU A N 1
ATOM 550 C CA . LEU A 1 78 ? -0.241 -4.455 -6.398 1.00 95.31 78 LEU A CA 1
ATOM 551 C C . LEU A 1 78 ? -1.588 -4.775 -5.756 1.00 95.31 78 LEU A C 1
ATOM 553 O O . LEU A 1 78 ? -2.252 -3.899 -5.203 1.00 95.31 78 LEU A O 1
ATOM 557 N N . GLN A 1 79 ? -1.964 -6.051 -5.783 1.00 96.38 79 GLN A N 1
ATOM 558 C CA . GLN A 1 79 ? -3.210 -6.557 -5.210 1.00 96.38 79 GLN A CA 1
ATOM 559 C C . GLN A 1 79 ? -2.878 -7.634 -4.188 1.00 96.38 79 GLN A C 1
ATOM 561 O O . GLN A 1 79 ? -2.229 -8.622 -4.525 1.00 96.38 79 GLN A O 1
ATOM 566 N N . MET A 1 80 ? -3.277 -7.436 -2.933 1.00 96.75 80 MET A N 1
ATOM 567 C CA . MET A 1 80 ? -2.871 -8.303 -1.827 1.00 96.75 80 MET A CA 1
ATOM 568 C C . MET A 1 80 ? -4.043 -8.619 -0.900 1.00 96.75 80 MET A C 1
ATOM 570 O O . MET A 1 80 ? -4.823 -7.735 -0.549 1.00 96.75 80 MET A O 1
ATOM 574 N N . GLN A 1 81 ? -4.152 -9.862 -0.439 1.00 97.00 81 GLN A N 1
ATOM 575 C CA . GLN A 1 81 ? -5.239 -10.307 0.434 1.00 97.00 81 GLN A CA 1
ATOM 576 C C . GLN A 1 81 ? -4.723 -11.121 1.619 1.00 97.00 81 GLN A C 1
ATOM 578 O O . GLN A 1 81 ? -3.784 -11.908 1.492 1.00 97.00 81 GLN A O 1
ATOM 583 N N . SER A 1 82 ? -5.361 -10.968 2.778 1.00 97.31 82 SER A N 1
ATOM 584 C CA . SER A 1 82 ? -5.159 -11.876 3.904 1.00 97.31 82 SER A CA 1
ATOM 585 C C . SER A 1 82 ? -5.765 -13.252 3.612 1.00 97.31 82 SER A C 1
ATOM 587 O O . SER A 1 82 ? -6.743 -13.386 2.877 1.00 97.31 82 SER A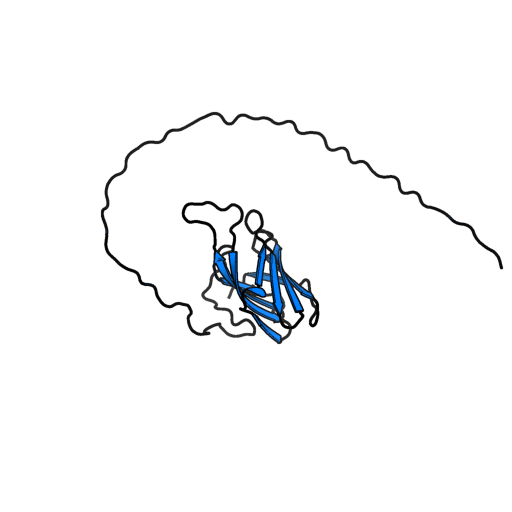 O 1
ATOM 589 N N . LYS A 1 83 ? -5.229 -14.306 4.239 1.00 95.88 83 LYS A N 1
ATOM 590 C CA . LYS A 1 83 ? -5.732 -15.687 4.060 1.00 95.88 83 LYS A CA 1
ATOM 591 C C . LYS A 1 83 ? -7.207 -15.858 4.430 1.00 95.88 83 LYS A C 1
ATOM 593 O O . LYS A 1 83 ? -7.899 -16.674 3.830 1.00 95.88 83 LYS A O 1
ATOM 598 N N . ASP A 1 84 ? -7.679 -15.107 5.419 1.00 95.56 84 ASP A N 1
ATOM 599 C CA . ASP A 1 84 ? -9.074 -15.116 5.867 1.00 95.56 84 ASP A CA 1
ATOM 600 C C . ASP A 1 84 ? -9.991 -14.208 5.030 1.00 95.56 84 ASP A C 1
ATOM 602 O O . ASP A 1 84 ? -11.193 -14.156 5.286 1.00 95.56 84 ASP A O 1
ATOM 606 N N . LYS A 1 85 ? -9.438 -13.511 4.026 1.00 94.44 85 LYS A N 1
ATOM 607 C CA . LYS A 1 85 ? -10.134 -12.591 3.115 1.00 94.44 85 LYS A CA 1
ATOM 608 C C . LYS A 1 85 ? -10.793 -11.389 3.797 1.00 94.44 85 LYS A C 1
ATOM 610 O O . LYS A 1 85 ? -11.560 -10.670 3.158 1.00 94.44 85 LYS A O 1
ATOM 615 N N . ARG A 1 86 ? -10.497 -11.155 5.079 1.00 96.12 86 ARG A N 1
ATOM 616 C CA . ARG A 1 86 ? -11.046 -10.035 5.856 1.00 96.12 86 ARG A CA 1
ATOM 617 C C . ARG A 1 86 ? -10.316 -8.728 5.590 1.00 96.12 86 ARG A C 1
ATOM 619 O O . ARG A 1 86 ? -10.920 -7.672 5.752 1.00 96.12 86 ARG A O 1
ATOM 626 N N . THR A 1 87 ? -9.058 -8.807 5.158 1.00 98.00 87 THR A N 1
ATOM 627 C CA . THR A 1 87 ? -8.234 -7.653 4.812 1.00 98.00 87 THR A CA 1
ATOM 628 C C . THR A 1 87 ? -7.754 -7.764 3.375 1.00 98.00 87 THR A C 1
ATOM 630 O O . THR A 1 87 ? -7.296 -8.818 2.931 1.00 98.00 87 THR A O 1
ATOM 633 N N . CYS A 1 88 ? -7.839 -6.668 2.641 1.00 97.50 88 CYS A N 1
ATOM 634 C CA . CYS A 1 88 ? -7.312 -6.569 1.293 1.00 97.50 88 CYS A CA 1
ATOM 635 C C . CYS A 1 88 ? -6.699 -5.189 1.072 1.00 97.50 88 CYS A C 1
ATOM 637 O O . CYS A 1 88 ? -7.100 -4.208 1.701 1.00 97.50 88 CYS A O 1
ATOM 639 N N . VAL A 1 89 ? -5.720 -5.123 0.176 1.00 97.94 89 VAL A N 1
ATOM 640 C CA . VAL A 1 89 ? -5.070 -3.883 -0.237 1.00 97.94 89 VAL A CA 1
ATOM 641 C C . VAL A 1 89 ? -4.897 -3.904 -1.746 1.00 97.94 89 VAL A C 1
ATOM 643 O O . VAL A 1 89 ? -4.344 -4.853 -2.298 1.00 97.94 89 VAL A O 1
ATOM 646 N N . TRP A 1 90 ? -5.362 -2.847 -2.397 1.00 97.62 90 TRP A N 1
ATOM 647 C CA . TRP A 1 90 ? -5.034 -2.513 -3.776 1.00 97.62 90 TRP A CA 1
ATOM 648 C C . TRP A 1 90 ? -4.169 -1.251 -3.752 1.00 97.62 90 TRP A C 1
ATOM 650 O O . TRP A 1 90 ? -4.532 -0.275 -3.094 1.00 97.62 90 TRP A O 1
ATOM 660 N N . LEU A 1 91 ? -3.034 -1.267 -4.439 1.00 96.81 91 LEU A N 1
ATOM 661 C CA . LEU A 1 91 ? -2.142 -0.121 -4.598 1.00 96.81 91 LEU A CA 1
ATOM 662 C C . LEU A 1 91 ? -1.945 0.165 -6.076 1.00 96.81 91 LEU A C 1
ATOM 664 O O . LEU A 1 91 ? -1.700 -0.761 -6.846 1.00 96.81 91 LEU A O 1
ATOM 668 N N . HIS A 1 92 ? -1.941 1.446 -6.423 1.00 97.50 92 HIS A N 1
ATOM 669 C CA . HIS A 1 92 ? -1.468 1.940 -7.705 1.00 97.50 92 HIS A CA 1
ATOM 670 C C . HIS A 1 92 ? -0.305 2.897 -7.486 1.00 97.50 92 HIS A C 1
ATOM 672 O O . HIS A 1 92 ? -0.382 3.838 -6.687 1.00 97.50 92 HIS A O 1
ATOM 678 N N . ARG A 1 93 ? 0.788 2.635 -8.192 1.00 96.25 93 ARG A N 1
ATOM 679 C CA . ARG A 1 93 ? 2.053 3.348 -8.083 1.00 96.25 93 ARG A CA 1
ATOM 680 C C . ARG A 1 93 ? 2.750 3.398 -9.432 1.00 96.25 93 ARG A C 1
ATOM 682 O O . ARG A 1 93 ? 2.491 2.568 -10.292 1.00 96.25 93 ARG A O 1
ATOM 689 N N . ILE A 1 94 ? 3.691 4.319 -9.577 1.00 96.00 94 ILE A N 1
ATOM 690 C CA . ILE A 1 94 ? 4.527 4.421 -10.775 1.00 96.00 94 ILE A CA 1
ATOM 691 C C . ILE A 1 94 ? 6.006 4.358 -10.403 1.00 96.00 94 ILE A C 1
ATOM 693 O O . ILE A 1 94 ? 6.440 4.966 -9.418 1.00 96.00 94 ILE A O 1
ATOM 697 N N . GLY A 1 95 ? 6.782 3.605 -11.183 1.00 93.94 95 GLY A N 1
ATOM 698 C CA . GLY A 1 95 ? 8.233 3.542 -11.041 1.00 93.94 95 GLY A CA 1
ATOM 699 C C . GLY A 1 95 ? 8.879 4.885 -11.386 1.00 93.94 95 GLY A C 1
ATOM 700 O O . GLY A 1 95 ? 8.535 5.526 -12.375 1.00 93.94 95 GLY A O 1
ATOM 701 N N . LYS A 1 96 ? 9.833 5.322 -10.565 1.00 94.12 96 LYS A N 1
ATOM 702 C CA . LYS A 1 96 ? 10.609 6.561 -10.754 1.00 94.12 96 LYS A CA 1
ATOM 703 C C . LYS A 1 96 ? 12.083 6.294 -11.044 1.00 94.12 96 LYS A C 1
ATOM 705 O O . LYS A 1 96 ? 12.906 7.201 -10.928 1.00 94.12 96 LYS A O 1
ATOM 710 N N . CYS A 1 97 ? 12.440 5.053 -11.374 1.00 90.94 97 CYS A N 1
ATOM 711 C CA . CYS A 1 97 ? 13.797 4.758 -11.814 1.00 90.94 97 CYS A CA 1
ATOM 712 C C . CYS A 1 97 ? 14.050 5.457 -13.161 1.00 90.94 97 CYS A C 1
ATOM 714 O O . CYS A 1 97 ? 13.230 5.296 -14.066 1.00 90.94 97 CYS A O 1
ATOM 716 N N . PRO A 1 98 ? 15.134 6.240 -13.312 1.00 89.12 98 PRO A N 1
ATOM 717 C CA . PRO A 1 98 ? 15.469 6.850 -14.591 1.00 89.12 98 PRO A CA 1
ATOM 718 C C . PRO A 1 98 ? 15.648 5.805 -15.693 1.00 89.12 98 PRO A C 1
ATOM 720 O O . PRO A 1 98 ? 16.134 4.699 -15.449 1.00 89.12 98 PRO A O 1
ATOM 723 N N . GLU A 1 99 ? 15.297 6.175 -16.920 1.00 85.94 99 GLU A N 1
ATOM 724 C CA . GLU A 1 99 ? 15.513 5.315 -18.079 1.00 85.94 99 GLU A CA 1
ATOM 725 C C . GLU A 1 99 ? 17.008 4.988 -18.253 1.00 85.94 99 GLU A C 1
ATOM 727 O O . GLU A 1 99 ? 17.886 5.826 -18.026 1.00 85.94 99 GLU A O 1
ATOM 732 N N . GLY A 1 100 ? 17.309 3.739 -18.617 1.00 84.56 100 GLY A N 1
ATOM 733 C CA . GLY A 1 100 ? 18.682 3.250 -18.779 1.00 84.56 100 GLY A CA 1
ATOM 734 C C . GLY A 1 100 ? 19.446 3.010 -17.469 1.00 84.56 100 GLY A C 1
ATOM 735 O O . GLY A 1 1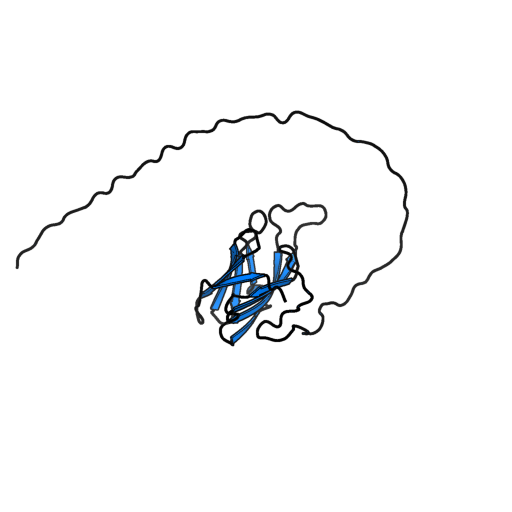00 ? 20.635 2.697 -17.516 1.00 84.56 100 GLY A O 1
ATOM 736 N N . TRP A 1 101 ? 18.803 3.147 -16.302 1.00 86.88 101 TRP A N 1
ATOM 737 C CA . TRP A 1 101 ? 19.415 2.872 -14.999 1.00 86.88 101 TRP A CA 1
ATOM 738 C C . TRP A 1 101 ? 18.906 1.566 -14.390 1.00 86.88 101 TRP A C 1
ATOM 740 O O . TRP A 1 101 ? 17.727 1.233 -14.463 1.00 86.88 101 TRP A O 1
ATOM 750 N N . ILE A 1 102 ? 19.800 0.850 -13.703 1.00 83.00 102 ILE A N 1
ATOM 751 C CA . ILE A 1 102 ? 19.442 -0.303 -12.869 1.00 83.00 102 ILE A CA 1
ATOM 752 C C . ILE A 1 102 ? 19.354 0.182 -11.421 1.00 83.00 102 ILE A C 1
ATOM 754 O O . ILE A 1 102 ? 20.358 0.252 -10.704 1.00 83.00 102 ILE A O 1
ATOM 758 N N . CYS A 1 103 ? 18.152 0.552 -10.980 1.00 85.12 103 CYS A N 1
ATOM 759 C CA . CYS A 1 103 ? 17.933 0.949 -9.594 1.00 85.12 103 CYS A CA 1
ATOM 760 C C . CYS A 1 103 ? 17.993 -0.273 -8.673 1.00 85.12 103 CYS A C 1
ATOM 762 O O . CYS A 1 103 ? 17.163 -1.172 -8.759 1.00 85.12 103 CYS A O 1
ATOM 764 N N . LYS A 1 104 ? 18.952 -0.282 -7.739 1.00 83.62 104 LYS A N 1
ATOM 765 C CA . LYS A 1 104 ? 19.022 -1.317 -6.690 1.00 83.62 104 LYS A CA 1
ATOM 766 C C . LYS A 1 104 ? 17.831 -1.269 -5.734 1.00 83.62 104 LYS A C 1
ATOM 768 O O . LYS A 1 104 ? 17.466 -2.291 -5.174 1.00 83.62 104 LYS A O 1
ATOM 773 N N . ALA A 1 105 ? 17.272 -0.083 -5.530 1.00 88.81 105 ALA A N 1
ATOM 774 C CA . ALA A 1 105 ? 16.026 0.163 -4.825 1.00 88.81 105 ALA A CA 1
ATOM 775 C C . ALA A 1 105 ? 15.175 0.992 -5.782 1.00 88.81 105 ALA A C 1
ATOM 777 O O . ALA A 1 105 ? 15.521 2.144 -6.044 1.00 88.81 105 ALA A O 1
ATOM 778 N N . VAL A 1 106 ? 14.149 0.395 -6.381 1.00 89.19 106 VAL A N 1
ATOM 779 C CA . VAL A 1 106 ? 13.291 1.097 -7.337 1.00 89.19 106 VAL A CA 1
ATOM 780 C C . VAL A 1 106 ? 12.445 2.101 -6.553 1.00 89.19 106 VAL A C 1
ATOM 782 O O . VAL A 1 106 ? 11.661 1.688 -5.699 1.00 89.19 106 VAL A O 1
ATOM 785 N N . PRO A 1 107 ? 12.605 3.417 -6.769 1.00 92.50 107 PRO A N 1
ATOM 786 C CA . PRO A 1 107 ? 11.730 4.384 -6.131 1.00 92.50 107 PRO A CA 1
ATOM 787 C C . PRO A 1 107 ? 10.352 4.312 -6.790 1.00 92.50 107 PRO A C 1
ATOM 789 O O . PRO A 1 107 ? 10.255 4.277 -8.016 1.00 92.50 107 PRO A O 1
ATOM 792 N N . PHE A 1 108 ? 9.298 4.325 -5.981 1.00 95.19 108 PHE A N 1
ATOM 793 C CA . PHE A 1 108 ? 7.921 4.413 -6.454 1.00 95.19 108 PHE A CA 1
ATOM 794 C C . PHE A 1 108 ? 7.263 5.683 -5.923 1.00 95.19 108 PHE A C 1
ATOM 796 O O . PHE A 1 108 ? 7.542 6.120 -4.808 1.00 95.19 108 PHE A O 1
ATOM 803 N N . GLU A 1 109 ? 6.367 6.256 -6.718 1.00 96.88 109 GLU A N 1
ATOM 804 C CA . GLU A 1 109 ? 5.381 7.232 -6.253 1.00 96.88 109 GLU A CA 1
ATOM 805 C C . GLU A 1 109 ? 4.033 6.522 -6.128 1.00 96.88 109 GLU A C 1
ATOM 807 O O . GLU A 1 109 ? 3.588 5.886 -7.084 1.00 96.88 109 GLU A O 1
ATOM 812 N N . LEU A 1 110 ? 3.391 6.611 -4.960 1.00 97.75 110 LEU A N 1
ATOM 813 C CA . LEU A 1 110 ? 2.033 6.102 -4.772 1.00 97.75 110 LEU A CA 1
ATOM 814 C C . LEU A 1 110 ? 1.026 7.096 -5.338 1.00 97.75 110 LEU A C 1
ATOM 816 O O . LEU A 1 110 ? 1.051 8.273 -4.988 1.00 97.75 110 LEU A O 1
ATOM 820 N N . LEU A 1 111 ? 0.120 6.595 -6.169 1.00 98.06 111 LEU A N 1
ATOM 821 C CA . LEU A 1 111 ? -0.911 7.397 -6.821 1.00 98.06 111 LEU A CA 1
ATOM 822 C C . LEU A 1 111 ? -2.268 7.211 -6.148 1.00 98.06 111 LEU A C 1
ATOM 824 O O . LEU A 1 111 ? -3.033 8.158 -6.003 1.00 98.06 111 LEU A O 1
ATOM 828 N N . SER A 1 112 ? -2.581 5.981 -5.739 1.00 97.81 112 SER A N 1
ATOM 829 C CA . SER A 1 112 ? -3.806 5.689 -4.997 1.00 97.81 112 SER A CA 1
ATOM 830 C C . SER A 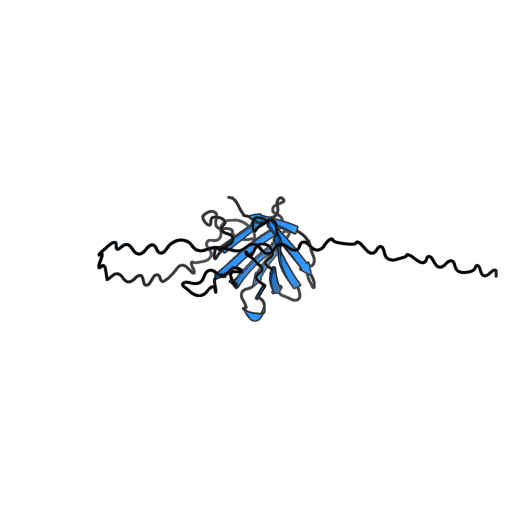1 112 ? -3.723 4.355 -4.270 1.00 97.81 112 SER A C 1
ATOM 832 O O . SER A 1 112 ? -2.925 3.475 -4.603 1.00 97.81 112 SER A O 1
ATOM 834 N N . VAL A 1 113 ? -4.567 4.214 -3.259 1.00 98.06 113 VAL A N 1
ATOM 835 C CA . VAL A 1 113 ? -4.684 3.012 -2.443 1.00 98.06 113 VAL A CA 1
ATOM 836 C C . VAL A 1 113 ? -6.143 2.768 -2.094 1.00 98.06 113 VAL A C 1
ATOM 838 O O . VAL A 1 113 ? -6.895 3.700 -1.807 1.00 98.06 113 VAL A O 1
ATOM 841 N N . ARG A 1 114 ? -6.530 1.495 -2.065 1.00 97.94 114 ARG A N 1
ATOM 842 C CA . ARG A 1 114 ? -7.780 1.035 -1.466 1.00 97.94 114 ARG A CA 1
ATOM 843 C C . ARG A 1 114 ? -7.461 -0.011 -0.412 1.00 97.94 114 ARG A C 1
ATOM 845 O O . ARG A 1 114 ? -6.770 -0.987 -0.699 1.00 97.94 114 ARG A O 1
ATOM 852 N N . ILE A 1 115 ? -7.974 0.186 0.797 1.00 98.19 115 ILE A N 1
ATOM 853 C CA . ILE A 1 115 ? -7.762 -0.725 1.926 1.00 98.19 115 ILE A CA 1
ATOM 854 C C . ILE A 1 115 ? -9.126 -1.193 2.408 1.00 98.19 115 ILE A C 1
ATOM 856 O O . ILE A 1 115 ? -9.949 -0.385 2.831 1.00 98.19 115 ILE A O 1
ATOM 860 N N . GLY A 1 116 ? -9.362 -2.500 2.336 1.00 97.62 116 GLY A N 1
ATOM 861 C CA . GLY A 1 116 ? -10.533 -3.146 2.909 1.00 97.62 116 GLY A CA 1
ATOM 862 C C . GLY A 1 116 ? -10.161 -3.869 4.198 1.00 97.62 116 GLY A C 1
ATOM 863 O O . GLY A 1 116 ? -9.191 -4.622 4.205 1.00 97.62 116 GLY A O 1
ATOM 864 N N . HIS A 1 117 ? -10.927 -3.675 5.268 1.00 97.62 117 HIS A N 1
ATOM 865 C CA . HIS A 1 117 ? -10.811 -4.435 6.511 1.00 97.62 117 HIS A CA 1
ATOM 866 C C . HIS A 1 117 ? -12.191 -4.626 7.147 1.00 97.62 117 HIS A C 1
ATOM 868 O O . HIS A 1 117 ? -12.904 -3.655 7.397 1.00 97.62 117 HIS A O 1
ATOM 874 N N . ASP A 1 118 ? -12.583 -5.877 7.397 1.00 95.25 118 ASP A N 1
ATOM 875 C CA . ASP A 1 118 ? -13.830 -6.223 8.09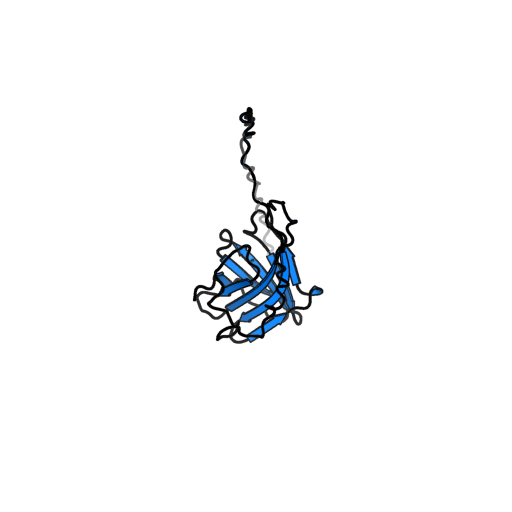8 1.00 95.25 118 ASP A CA 1
ATOM 876 C C . ASP A 1 118 ? -15.094 -5.581 7.505 1.00 95.25 118 ASP A C 1
ATOM 878 O O . ASP A 1 118 ? -15.998 -5.135 8.209 1.00 95.25 118 ASP A O 1
ATOM 882 N N . GLY A 1 119 ? -15.159 -5.532 6.172 1.00 91.81 119 GLY A N 1
ATOM 883 C CA . GLY A 1 119 ? -16.288 -4.960 5.433 1.00 91.81 119 GLY A CA 1
ATOM 884 C C . GLY A 1 119 ? -16.272 -3.433 5.328 1.00 91.81 119 GLY A C 1
ATOM 885 O O . GLY A 1 119 ? -17.099 -2.878 4.610 1.00 91.81 119 GLY A O 1
ATOM 886 N N . THR A 1 120 ? -15.321 -2.756 5.974 1.00 95.12 120 THR A N 1
ATOM 887 C CA . THR A 1 120 ? -15.053 -1.329 5.753 1.00 95.12 120 THR A CA 1
ATOM 888 C C . THR A 1 120 ? -14.016 -1.176 4.651 1.00 95.12 120 THR A C 1
ATOM 890 O O . THR A 1 120 ? -13.045 -1.929 4.612 1.00 95.12 120 THR A O 1
ATOM 893 N N . VAL A 1 121 ? -14.212 -0.209 3.759 1.00 96.00 121 VAL A N 1
ATOM 894 C CA . VAL A 1 121 ? -13.279 0.103 2.673 1.00 96.00 121 VAL A CA 1
ATOM 895 C C . VAL A 1 121 ? -12.980 1.590 2.701 1.00 96.00 121 VAL A C 1
ATOM 897 O O . VAL A 1 121 ? -13.908 2.394 2.761 1.00 96.00 121 VAL A O 1
ATOM 900 N N . ILE A 1 122 ? -11.699 1.935 2.631 1.00 97.06 122 ILE A N 1
ATOM 901 C CA . ILE A 1 122 ? -11.242 3.303 2.393 1.00 97.06 122 ILE A CA 1
ATOM 902 C C . ILE A 1 122 ? -10.541 3.390 1.044 1.00 97.06 122 ILE A C 1
ATOM 904 O O . ILE A 1 122 ? -9.980 2.404 0.557 1.00 97.06 122 ILE A O 1
ATOM 908 N N . GLU A 1 123 ? -10.575 4.581 0.464 1.00 97.44 123 GLU A N 1
ATOM 909 C CA . GLU A 1 123 ? -9.812 4.963 -0.719 1.00 97.44 123 GLU A CA 1
ATOM 910 C C . GLU A 1 123 ? -9.088 6.274 -0.409 1.00 97.44 123 GLU A C 1
ATOM 912 O O . GLU A 1 123 ? -9.672 7.188 0.173 1.00 97.44 123 GLU A O 1
ATOM 917 N N . GLU A 1 124 ? -7.815 6.358 -0.778 1.00 98.12 124 GLU A N 1
ATOM 918 C CA . GLU A 1 124 ? -7.007 7.567 -0.641 1.00 98.12 124 GLU A CA 1
ATOM 919 C C . GLU A 1 124 ? -6.167 7.760 -1.907 1.00 98.12 124 GLU A C 1
ATOM 921 O O . GLU A 1 124 ? -5.595 6.809 -2.443 1.00 98.12 124 GLU A O 1
ATOM 926 N N . SER A 1 125 ? -6.117 8.991 -2.401 1.00 98.19 125 SER A N 1
ATOM 927 C CA . SER A 1 125 ? -5.426 9.359 -3.643 1.00 98.19 125 SER A CA 1
ATOM 928 C C . SER A 1 125 ? -4.821 10.760 -3.597 1.00 98.19 125 SER A C 1
ATOM 930 O O . SER A 1 125 ? -4.250 11.213 -4.583 1.00 98.19 125 SER A O 1
ATOM 932 N N . GLU A 1 126 ? -4.974 11.490 -2.492 1.00 98.31 126 GLU A N 1
ATOM 933 C CA . GLU A 1 126 ? -4.333 12.783 -2.309 1.00 98.31 126 GLU A CA 1
ATOM 934 C C . GLU A 1 126 ? -2.826 12.563 -2.076 1.00 98.31 126 GLU A C 1
ATOM 936 O O . GLU A 1 126 ? -2.452 11.965 -1.062 1.00 98.31 126 GLU A O 1
ATOM 941 N N . PRO A 1 127 ? -1.930 13.070 -2.946 1.00 98.00 127 PRO A N 1
ATOM 942 C CA . PRO A 1 127 ? -0.502 12.751 -2.874 1.00 98.00 127 PRO A CA 1
ATOM 943 C C . PRO A 1 127 ? 0.154 13.071 -1.528 1.00 98.00 127 PRO A C 1
ATOM 945 O O . PRO A 1 127 ? 1.034 12.346 -1.076 1.00 98.00 127 PRO A O 1
ATOM 948 N N . LYS A 1 128 ? -0.295 14.122 -0.828 1.00 98.25 128 LYS A N 1
ATOM 949 C CA . LYS A 1 128 ? 0.266 14.493 0.487 1.00 98.25 128 LYS A CA 1
ATOM 950 C C . LYS A 1 128 ? 0.003 13.450 1.586 1.00 98.25 128 LYS A C 1
ATOM 952 O O . LYS A 1 128 ? 0.635 13.508 2.638 1.00 98.25 128 LYS A O 1
ATOM 957 N N . ASN A 1 129 ? -0.950 12.547 1.361 1.00 98.56 129 ASN A N 1
ATOM 958 C CA . ASN A 1 129 ? -1.359 11.509 2.299 1.00 98.56 129 ASN A CA 1
ATOM 959 C C . ASN A 1 129 ? -0.673 10.165 2.019 1.00 98.56 129 ASN A C 1
ATOM 961 O O . ASN A 1 129 ? -0.885 9.222 2.780 1.00 98.56 129 ASN A O 1
ATOM 965 N N . LEU A 1 130 ? 0.123 10.069 0.950 1.00 98.50 130 LEU A N 1
ATOM 966 C CA . LEU A 1 130 ? 0.718 8.830 0.466 1.00 98.50 130 LEU A CA 1
ATOM 967 C C . LEU A 1 130 ? 2.242 8.953 0.428 1.00 98.50 130 LEU A C 1
ATOM 969 O O . LEU A 1 130 ? 2.789 9.861 -0.194 1.00 98.50 130 LEU A O 1
ATOM 973 N N . THR A 1 131 ? 2.949 8.016 1.055 1.00 98.25 131 THR A N 1
ATOM 974 C CA . THR A 1 131 ? 4.411 7.930 0.947 1.00 98.25 131 THR A CA 1
ATOM 975 C C . THR A 1 131 ? 4.871 6.507 0.672 1.00 98.25 131 THR A C 1
ATOM 977 O O . THR A 1 131 ? 4.242 5.541 1.107 1.00 98.25 131 THR A O 1
ATOM 980 N N . TRP A 1 132 ? 5.990 6.389 -0.044 1.00 96.69 132 TRP A N 1
ATOM 981 C CA . TRP A 1 132 ? 6.696 5.135 -0.290 1.00 96.69 132 TRP A CA 1
ATOM 982 C C . TRP A 1 132 ? 8.172 5.295 0.059 1.00 96.69 132 TRP A C 1
ATOM 984 O O . TRP A 1 132 ? 8.856 6.168 -0.474 1.00 96.69 132 TRP A O 1
ATOM 994 N N . GLU A 1 133 ? 8.665 4.442 0.943 1.00 95.69 133 GLU A N 1
ATOM 995 C CA . GLU A 1 133 ? 10.062 4.383 1.355 1.00 95.69 133 GLU A CA 1
ATOM 996 C C . GLU A 1 133 ? 10.681 3.113 0.750 1.00 95.69 133 GLU A C 1
ATOM 998 O O . GLU A 1 133 ? 10.401 2.010 1.233 1.00 95.69 133 GLU A O 1
ATOM 1003 N N . PRO A 1 134 ? 11.482 3.234 -0.328 1.00 92.38 134 PRO A N 1
ATOM 1004 C CA . PRO A 1 134 ? 12.082 2.081 -0.976 1.00 92.38 134 PRO A CA 1
ATOM 1005 C C . PRO A 1 134 ? 13.284 1.551 -0.183 1.00 92.38 134 PRO A C 1
ATOM 1007 O O . PRO A 1 134 ? 14.035 2.295 0.450 1.00 92.38 134 PRO A O 1
ATOM 1010 N N . THR A 1 135 ? 13.512 0.251 -0.292 1.00 89.31 135 THR A N 1
ATOM 1011 C CA . THR A 1 135 ? 14.615 -0.498 0.314 1.00 89.31 135 THR A CA 1
ATOM 1012 C C . THR A 1 135 ? 15.415 -1.249 -0.747 1.00 89.31 135 THR A C 1
ATOM 1014 O O . THR A 1 135 ? 15.022 -1.328 -1.911 1.00 89.31 135 THR A O 1
ATOM 1017 N N . HIS A 1 136 ? 16.572 -1.802 -0.366 1.00 83.50 136 HIS A N 1
ATOM 1018 C CA . HIS A 1 136 ? 17.386 -2.615 -1.274 1.00 83.50 136 HIS A CA 1
ATOM 1019 C C . HIS A 1 136 ? 16.548 -3.787 -1.816 1.00 83.50 136 HIS A C 1
ATOM 1021 O O . HIS A 1 136 ? 16.033 -4.592 -1.045 1.00 83.50 136 HIS A O 1
ATOM 1027 N N . HIS A 1 137 ? 16.414 -3.846 -3.142 1.00 83.12 137 HIS A N 1
ATOM 1028 C CA . HIS A 1 137 ? 15.613 -4.798 -3.916 1.00 83.12 137 HIS A CA 1
ATOM 1029 C C . HIS A 1 137 ? 14.104 -4.743 -3.667 1.00 83.12 137 HIS A C 1
ATOM 1031 O O . HIS A 1 137 ? 13.381 -5.649 -4.066 1.00 83.12 137 HIS A O 1
ATOM 1037 N N . ASN A 1 138 ? 13.623 -3.680 -3.028 1.00 83.06 138 ASN A N 1
ATOM 1038 C CA . ASN A 1 138 ? 12.213 -3.450 -2.744 1.00 83.06 138 ASN A CA 1
ATOM 1039 C C . ASN A 1 138 ? 11.537 -4.497 -1.832 1.00 83.06 138 ASN A C 1
ATOM 1041 O O . ASN A 1 138 ? 10.317 -4.508 -1.669 1.00 83.06 138 ASN A O 1
ATOM 1045 N N . TRP A 1 139 ? 12.327 -5.373 -1.201 1.00 84.75 139 T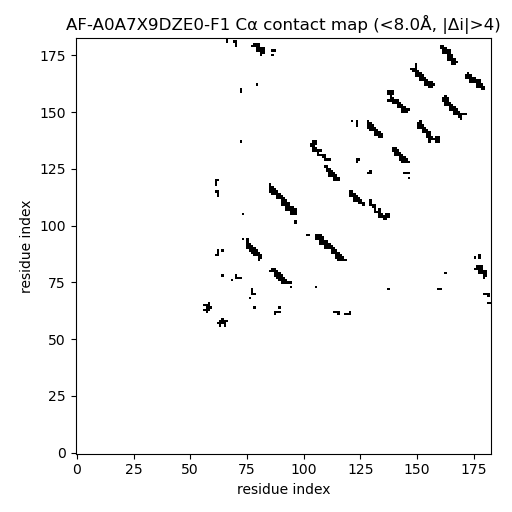RP A N 1
ATOM 1046 C CA . TRP A 1 139 ? 11.834 -6.500 -0.401 1.00 84.75 139 TRP A CA 1
ATOM 1047 C C . TRP A 1 139 ? 11.259 -6.098 0.956 1.00 84.75 139 TRP A C 1
ATOM 1049 O O . TRP A 1 139 ? 10.503 -6.863 1.549 1.00 84.75 139 TRP A O 1
ATOM 1059 N N . ALA A 1 140 ? 11.642 -4.927 1.459 1.00 90.06 140 ALA A N 1
ATOM 1060 C CA . ALA A 1 140 ? 11.209 -4.386 2.740 1.00 90.06 140 ALA A CA 1
ATOM 1061 C C . ALA A 1 140 ? 10.664 -2.961 2.579 1.00 90.06 140 ALA A C 1
ATOM 1063 O O . ALA A 1 140 ? 10.823 -2.121 3.464 1.00 90.06 140 ALA A O 1
ATOM 1064 N N . ASP A 1 141 ? 10.044 -2.676 1.435 1.00 93.06 141 ASP A N 1
ATOM 1065 C CA . ASP A 1 141 ? 9.467 -1.363 1.175 1.00 93.06 141 ASP A CA 1
ATOM 1066 C C . ASP A 1 141 ? 8.348 -1.036 2.141 1.00 93.06 141 ASP A C 1
ATOM 1068 O O . ASP A 1 141 ? 7.627 -1.918 2.609 1.00 93.06 141 ASP A O 1
ATOM 1072 N N . LYS A 1 142 ? 8.184 0.253 2.409 1.00 96.81 142 LYS A N 1
ATOM 1073 C CA . LYS A 1 142 ? 7.153 0.728 3.313 1.00 96.81 142 LYS A CA 1
ATOM 1074 C C . LYS A 1 142 ? 6.278 1.761 2.628 1.00 96.81 142 LYS A C 1
ATOM 1076 O O . LYS A 1 142 ? 6.758 2.818 2.230 1.00 96.81 142 LYS A O 1
ATOM 1081 N N . ALA A 1 143 ? 4.983 1.477 2.554 1.00 97.81 143 ALA A N 1
ATOM 1082 C CA . ALA A 1 143 ? 3.973 2.475 2.236 1.00 97.81 143 ALA A CA 1
ATOM 1083 C C . ALA A 1 143 ? 3.374 3.039 3.526 1.00 97.81 143 ALA A C 1
ATOM 1085 O O . ALA A 1 143 ? 3.019 2.274 4.429 1.00 97.81 143 ALA A O 1
ATOM 1086 N N . THR A 1 144 ? 3.204 4.359 3.593 1.00 98.56 144 THR A N 1
ATOM 1087 C CA . THR A 1 144 ? 2.419 5.015 4.649 1.00 98.56 144 THR A CA 1
ATOM 1088 C C . THR A 1 144 ? 1.257 5.777 4.025 1.00 98.56 144 THR A C 1
ATOM 1090 O O . THR A 1 144 ? 1.438 6.512 3.057 1.00 98.56 144 THR A O 1
ATOM 1093 N N . ILE A 1 145 ? 0.059 5.571 4.575 1.00 98.69 145 ILE A N 1
ATOM 1094 C CA . ILE A 1 145 ? -1.192 6.164 4.105 1.00 98.69 145 ILE A CA 1
ATOM 1095 C C . ILE A 1 145 ? -1.856 6.871 5.286 1.00 98.69 145 ILE A C 1
ATOM 1097 O O . ILE A 1 145 ? -2.092 6.246 6.322 1.00 98.69 145 ILE A O 1
ATOM 1101 N N . HIS A 1 146 ? -2.200 8.144 5.130 1.00 98.69 146 HIS A N 1
ATOM 1102 C CA . HIS A 1 146 ? -2.957 8.908 6.121 1.00 98.69 146 HIS A CA 1
ATOM 1103 C C . HIS A 1 146 ? -4.388 9.147 5.640 1.00 98.69 146 HIS A C 1
ATOM 1105 O O . HIS A 1 146 ? -4.590 9.783 4.616 1.00 98.69 146 HIS A O 1
ATOM 1111 N N . HIS A 1 147 ? -5.387 8.688 6.394 1.00 98.31 147 HIS A N 1
ATOM 1112 C CA . HIS A 1 147 ? -6.794 8.858 6.034 1.00 98.31 147 HIS A CA 1
ATOM 1113 C C . HIS A 1 147 ? -7.656 9.055 7.284 1.00 98.31 147 HIS A C 1
ATOM 1115 O O . HIS A 1 147 ? -7.654 8.214 8.182 1.00 98.31 147 HIS A O 1
ATOM 1121 N N . GLU A 1 148 ? -8.365 10.184 7.365 1.00 97.19 148 GLU A N 1
ATOM 1122 C CA . GLU A 1 148 ? -9.312 10.511 8.451 1.00 97.19 148 GLU A CA 1
ATOM 1123 C C . GLU A 1 148 ? -8.767 10.274 9.882 1.00 97.19 148 GLU A C 1
ATOM 1125 O O . GLU A 1 148 ? -9.436 9.746 10.775 1.00 97.19 148 GLU A O 1
ATOM 1130 N N . GLY A 1 149 ? -7.506 10.651 10.120 1.00 97.62 149 GLY A N 1
ATOM 1131 C CA . GLY A 1 149 ? -6.848 10.479 11.423 1.00 97.62 149 GLY A CA 1
ATOM 1132 C C . GLY A 1 149 ? -6.365 9.053 11.719 1.00 97.62 149 GLY A C 1
ATOM 1133 O O . GLY A 1 149 ? -5.899 8.782 12.825 1.00 97.62 149 GLY A O 1
ATOM 1134 N N . THR A 1 150 ? -6.445 8.148 10.743 1.00 98.69 150 THR A N 1
ATOM 1135 C CA . THR A 1 150 ? -5.816 6.825 10.775 1.00 98.69 150 THR A CA 1
ATOM 1136 C C . THR A 1 150 ? -4.558 6.828 9.914 1.00 98.69 150 THR A C 1
ATOM 1138 O O . THR A 1 150 ? -4.562 7.334 8.793 1.00 98.69 150 THR A O 1
ATOM 1141 N N . THR A 1 151 ? -3.486 6.235 10.426 1.00 98.81 151 THR A N 1
ATOM 1142 C CA . THR A 1 151 ? -2.274 5.931 9.667 1.00 98.81 151 THR A CA 1
ATOM 1143 C C . THR A 1 151 ? -2.231 4.438 9.396 1.00 98.81 151 THR A C 1
ATOM 1145 O O . THR A 1 151 ? -2.171 3.640 10.337 1.00 98.81 151 THR A O 1
ATOM 1148 N N . TYR A 1 152 ? -2.219 4.073 8.118 1.00 98.75 152 TYR A N 1
ATOM 1149 C CA . TYR A 1 152 ? -1.983 2.712 7.661 1.00 98.75 152 TYR A CA 1
ATOM 1150 C C . TYR A 1 152 ? -0.524 2.578 7.248 1.00 98.75 152 TYR A C 1
ATOM 1152 O O . TYR A 1 152 ? 0.005 3.418 6.522 1.00 98.75 152 TYR A O 1
ATOM 1160 N N . THR A 1 153 ? 0.134 1.528 7.723 1.00 98.62 153 THR A N 1
ATOM 1161 C CA . THR A 1 153 ? 1.492 1.173 7.305 1.00 98.62 153 THR A CA 1
ATOM 1162 C C . THR A 1 153 ? 1.450 -0.197 6.662 1.00 98.62 153 THR A C 1
ATOM 1164 O O . THR A 1 153 ? 1.035 -1.157 7.313 1.00 98.62 153 THR A O 1
ATOM 1167 N N . LEU A 1 154 ? 1.882 -0.274 5.405 1.00 97.94 154 LEU A N 1
ATOM 1168 C CA . LEU A 1 154 ? 2.099 -1.521 4.683 1.00 97.94 154 LEU A CA 1
ATOM 1169 C C . LEU A 1 154 ? 3.605 -1.742 4.553 1.00 97.94 154 LEU A C 1
ATOM 1171 O O . LEU A 1 154 ? 4.301 -0.906 3.983 1.00 97.94 154 LEU A O 1
ATOM 1175 N N . GLN A 1 155 ? 4.096 -2.855 5.079 1.00 97.38 155 GLN A N 1
ATOM 1176 C CA . GLN A 1 155 ? 5.514 -3.180 5.142 1.00 97.38 155 GLN A CA 1
ATOM 1177 C C . GLN A 1 155 ? 5.783 -4.462 4.356 1.00 97.38 155 GLN A C 1
ATOM 1179 O O . GLN A 1 155 ? 5.197 -5.500 4.653 1.00 97.38 155 GLN A O 1
ATOM 1184 N N . GLY A 1 156 ? 6.670 -4.388 3.368 1.00 93.56 156 GLY A N 1
ATOM 1185 C CA . GLY A 1 156 ? 7.140 -5.537 2.604 1.00 93.56 156 GLY A CA 1
ATOM 1186 C C . GLY A 1 156 ? 7.924 -6.512 3.474 1.00 93.56 156 GLY A C 1
ATOM 1187 O O . GLY A 1 156 ? 8.658 -6.107 4.384 1.00 93.56 156 GLY A O 1
ATOM 1188 N N . GLY A 1 157 ? 7.751 -7.794 3.173 1.00 88.81 157 GLY A N 1
ATOM 1189 C CA . GLY A 1 157 ? 8.495 -8.923 3.708 1.00 88.81 157 GLY A CA 1
ATOM 1190 C C . GLY A 1 157 ? 8.645 -10.024 2.649 1.00 88.81 157 GLY A C 1
ATOM 1191 O O . GLY A 1 157 ? 8.184 -9.892 1.517 1.00 88.81 157 GLY A O 1
ATOM 1192 N N . GLY A 1 158 ? 9.342 -11.109 2.999 1.00 78.50 158 GLY A N 1
ATOM 1193 C CA . GLY A 1 158 ? 9.369 -12.324 2.169 1.00 78.50 158 GLY A CA 1
ATOM 1194 C C . GLY A 1 158 ? 9.917 -12.154 0.742 1.00 78.50 158 GLY A C 1
ATOM 1195 O O . GLY A 1 158 ? 9.534 -12.875 -0.162 1.00 78.50 158 GLY A O 1
ATOM 1196 N N . PHE A 1 159 ? 10.833 -11.213 0.492 1.00 83.19 159 PHE A N 1
ATOM 1197 C CA . PHE A 1 159 ? 11.343 -10.948 -0.867 1.00 83.19 159 PHE A CA 1
ATOM 1198 C C . PHE A 1 159 ? 10.262 -10.468 -1.857 1.00 83.19 159 PHE A C 1
ATOM 1200 O O . PHE A 1 159 ? 10.373 -10.692 -3.061 1.00 83.19 159 PHE A O 1
ATOM 1207 N N . GLY A 1 160 ? 9.233 -9.769 -1.361 1.00 82.25 160 GLY A N 1
ATOM 1208 C CA . GLY A 1 160 ? 8.164 -9.213 -2.195 1.00 82.25 160 GLY A CA 1
ATOM 1209 C C . GLY A 1 160 ? 6.998 -10.168 -2.452 1.00 82.25 160 GLY A C 1
ATOM 1210 O O . GLY A 1 160 ? 6.158 -9.872 -3.296 1.00 82.25 160 GLY A O 1
ATOM 1211 N N . ASP A 1 161 ? 6.927 -11.298 -1.743 1.00 89.75 161 ASP A N 1
ATOM 1212 C CA . ASP A 1 161 ? 5.796 -12.237 -1.786 1.00 89.75 161 ASP A CA 1
ATOM 1213 C C . ASP A 1 161 ? 4.829 -12.081 -0.596 1.00 89.75 161 ASP A C 1
ATOM 1215 O O . ASP A 1 161 ? 3.830 -12.798 -0.490 1.00 89.75 161 ASP A O 1
ATOM 1219 N N . GLN A 1 162 ? 5.122 -11.146 0.307 1.00 94.81 162 GLN A N 1
ATOM 1220 C CA . GLN A 1 162 ? 4.370 -10.937 1.531 1.00 94.81 162 GLN A CA 1
ATOM 1221 C C . GLN A 1 162 ? 4.433 -9.470 1.950 1.00 94.81 162 GLN A C 1
ATOM 1223 O O . GLN A 1 162 ? 5.471 -8.818 1.852 1.00 94.81 162 GLN A O 1
ATOM 1228 N N . TYR A 1 163 ? 3.325 -8.965 2.482 1.00 96.88 163 TYR A N 1
ATOM 1229 C CA . TYR A 1 163 ? 3.279 -7.666 3.144 1.00 96.88 163 TYR A CA 1
ATOM 1230 C C . TYR A 1 163 ? 2.521 -7.777 4.461 1.00 96.88 163 TYR A C 1
ATOM 1232 O O . TYR A 1 163 ? 1.565 -8.539 4.559 1.00 96.88 163 TYR A O 1
ATOM 1240 N N . ASP A 1 164 ? 2.896 -6.986 5.457 1.00 97.81 164 ASP A N 1
ATOM 1241 C CA . ASP A 1 164 ? 2.112 -6.821 6.677 1.00 97.81 164 ASP A CA 1
ATOM 1242 C C . ASP A 1 164 ? 1.482 -5.429 6.693 1.00 97.81 164 ASP A C 1
ATOM 1244 O O . ASP A 1 164 ? 2.165 -4.422 6.496 1.00 97.81 164 ASP A O 1
ATOM 1248 N N . ILE A 1 165 ? 0.174 -5.363 6.945 1.00 98.50 165 ILE A N 1
ATOM 1249 C CA . ILE A 1 165 ? -0.547 -4.104 7.136 1.00 98.50 165 ILE A CA 1
ATOM 1250 C C . ILE A 1 165 ? -0.902 -3.886 8.607 1.00 98.50 165 ILE A C 1
ATOM 1252 O O . ILE A 1 165 ? -1.365 -4.790 9.307 1.00 98.50 165 ILE A O 1
ATOM 1256 N N . THR A 1 166 ? -0.723 -2.654 9.068 1.00 98.62 166 THR A N 1
ATOM 1257 C CA . THR A 1 166 ? -1.179 -2.164 10.373 1.00 98.62 166 THR A CA 1
ATOM 1258 C C . THR A 1 166 ? -1.970 -0.876 10.197 1.00 98.62 166 THR A C 1
ATOM 1260 O O . THR A 1 166 ? -1.701 -0.106 9.276 1.00 98.62 166 THR A O 1
ATOM 1263 N N . ALA A 1 167 ? -2.922 -0.631 11.094 1.00 98.69 167 ALA A N 1
ATOM 1264 C CA . ALA A 1 167 ? -3.620 0.642 11.221 1.00 98.69 167 ALA A CA 1
ATOM 1265 C C . ALA A 1 167 ? -3.502 1.166 12.656 1.00 98.69 167 ALA A C 1
ATOM 1267 O O . ALA A 1 167 ? -3.580 0.405 13.627 1.00 98.69 167 ALA A O 1
ATOM 1268 N N . SER A 1 168 ? -3.326 2.476 12.794 1.00 98.62 168 SER A N 1
ATOM 1269 C CA . SER A 1 168 ? -3.232 3.165 14.083 1.00 98.62 168 SER A CA 1
ATOM 1270 C C . SER A 1 168 ? -3.921 4.529 14.026 1.00 98.62 168 SER A C 1
ATOM 1272 O O . SER A 1 168 ? -3.941 5.158 12.972 1.00 98.62 168 SER A O 1
ATOM 1274 N N . GLY A 1 169 ? -4.458 5.010 15.152 1.00 97.94 169 GLY A N 1
ATOM 1275 C CA . GLY A 1 169 ? -5.209 6.270 15.218 1.00 97.94 169 GLY A CA 1
ATOM 1276 C C . GLY A 1 169 ? -6.698 6.026 15.448 1.00 97.94 169 GLY A C 1
ATOM 1277 O O . GLY A 1 169 ? -7.052 5.281 16.361 1.00 97.94 169 GLY A O 1
ATOM 1278 N N . THR A 1 170 ? -7.558 6.663 14.646 1.00 97.75 170 THR A N 1
ATOM 1279 C CA . THR A 1 170 ? -9.026 6.518 14.742 1.00 97.75 170 THR A CA 1
ATOM 1280 C C . THR A 1 170 ? -9.471 5.061 14.585 1.00 97.75 170 THR A C 1
ATOM 1282 O O . THR A 1 170 ? -10.306 4.582 15.350 1.00 97.75 170 THR A O 1
ATOM 1285 N N . VAL A 1 171 ? -8.888 4.348 13.619 1.00 96.88 171 VAL A N 1
ATOM 1286 C CA . VAL A 1 171 ? -9.022 2.896 13.457 1.00 96.88 171 VAL A CA 1
ATOM 1287 C C . VAL A 1 171 ? -7.712 2.229 13.873 1.00 96.88 171 VAL A C 1
ATOM 1289 O O . VAL A 1 171 ? -6.626 2.756 13.626 1.00 96.88 171 VAL A O 1
ATOM 1292 N N . SER A 1 172 ? -7.797 1.053 14.502 1.00 97.88 172 SER A N 1
ATOM 1293 C CA . SER A 1 172 ? -6.611 0.262 14.826 1.00 97.88 172 SER A CA 1
ATOM 1294 C C . SER A 1 172 ? -6.820 -1.229 14.606 1.00 97.88 172 SER A C 1
ATOM 1296 O O . SER A 1 172 ? -7.795 -1.806 15.083 1.00 97.88 172 SER A O 1
ATOM 1298 N N . PHE A 1 173 ? -5.875 -1.838 13.890 1.00 98.25 173 PHE A N 1
ATOM 1299 C CA . PHE A 1 173 ? -5.768 -3.279 13.696 1.00 98.25 173 PHE A CA 1
ATOM 1300 C C . PHE A 1 173 ? -4.336 -3.666 13.302 1.00 98.25 173 PHE A C 1
ATOM 1302 O O . PHE A 1 173 ? -3.516 -2.823 12.928 1.00 98.25 173 PHE A O 1
ATOM 1309 N N . GLY A 1 174 ? -4.070 -4.970 13.315 1.00 94.56 174 GLY A N 1
ATOM 1310 C CA . GLY A 1 174 ? -2.853 -5.567 12.775 1.00 94.56 174 GLY A CA 1
ATOM 1311 C C . GLY A 1 174 ? -1.769 -5.891 13.813 1.00 94.56 174 GLY A C 1
ATOM 1312 O O . GLY A 1 174 ? -1.980 -5.690 15.011 1.00 94.56 174 GLY A O 1
ATOM 1313 N N . PRO A 1 175 ? -0.620 -6.429 13.356 1.00 97.44 175 PRO A N 1
ATOM 1314 C CA . PRO A 1 175 ? -0.291 -6.689 11.949 1.00 97.44 175 PRO A CA 1
ATOM 1315 C C . PRO A 1 175 ? -1.178 -7.776 11.324 1.00 97.44 175 PRO A C 1
ATOM 1317 O O . PRO A 1 175 ? -1.468 -8.791 11.955 1.00 97.44 175 PRO A O 1
ATOM 1320 N N . VAL A 1 176 ? -1.634 -7.544 10.092 1.00 98.31 176 VAL A N 1
ATOM 1321 C CA . VAL A 1 176 ? -2.296 -8.556 9.259 1.00 98.31 176 VAL A CA 1
ATOM 1322 C C . VAL A 1 176 ? -1.398 -8.857 8.074 1.00 98.31 176 VAL A C 1
ATOM 1324 O O . VAL A 1 176 ? -1.089 -7.962 7.291 1.00 98.31 176 VAL A O 1
ATOM 1327 N N . THR A 1 177 ? -1.029 -10.122 7.925 1.00 97.94 177 THR A N 1
ATOM 1328 C CA . THR A 1 177 ? -0.260 -10.584 6.776 1.00 97.94 177 THR A CA 1
ATOM 1329 C C . THR A 1 177 ? -1.136 -10.709 5.537 1.00 97.94 177 THR A C 1
ATOM 1331 O O . THR A 1 177 ? -2.207 -11.325 5.564 1.00 97.94 177 THR A O 1
ATOM 1334 N N . LEU A 1 178 ? -0.636 -10.154 4.442 1.00 97.44 178 LEU A N 1
ATOM 1335 C CA . LEU A 1 178 ? -1.212 -10.157 3.113 1.00 97.44 178 LEU A CA 1
ATOM 1336 C C . LEU A 1 178 ? -0.282 -10.898 2.154 1.00 97.44 178 LEU A C 1
ATOM 1338 O O . LEU A 1 178 ? 0.942 -10.824 2.264 1.00 97.44 178 LEU A O 1
ATOM 1342 N N . TYR A 1 179 ? -0.890 -11.576 1.191 1.00 96.44 179 TYR A N 1
ATOM 1343 C CA . TYR A 1 179 ? -0.210 -12.289 0.118 1.00 96.44 179 TYR A CA 1
ATOM 1344 C C . TYR A 1 179 ? -0.685 -11.750 -1.230 1.00 96.44 179 TYR A C 1
ATOM 1346 O O . TYR A 1 179 ? -1.818 -11.259 -1.297 1.00 96.44 179 TYR A O 1
ATOM 1354 N N . PRO A 1 180 ? 0.128 -11.867 -2.293 1.00 95.94 180 PRO A N 1
ATOM 1355 C CA . PRO A 1 180 ? -0.294 -11.619 -3.661 1.00 95.94 180 PRO A CA 1
ATOM 1356 C C . PRO A 1 180 ? -1.660 -12.235 -3.942 1.00 95.94 180 PRO A C 1
ATOM 1358 O O . PRO A 1 180 ? -1.909 -13.404 -3.633 1.00 95.94 180 PRO A O 1
ATOM 1361 N N . TYR A 1 181 ? -2.556 -11.440 -4.510 1.00 93.75 181 TYR A N 1
ATOM 1362 C CA . TYR A 1 181 ? -3.832 -11.942 -4.981 1.00 93.75 181 TYR A CA 1
ATOM 1363 C C . TYR A 1 181 ? -3.593 -12.848 -6.194 1.00 93.75 181 TYR A C 1
ATOM 1365 O O . TYR A 1 181 ? -3.155 -12.391 -7.246 1.00 93.75 181 TYR A O 1
ATOM 1373 N N . GLY A 1 182 ? -3.862 -14.141 -6.021 1.00 83.88 182 GLY A N 1
ATOM 1374 C CA . GLY A 1 182 ? -4.031 -15.091 -7.113 1.00 83.88 182 GLY A CA 1
ATOM 1375 C C . GLY A 1 182 ? -5.530 -15.343 -7.305 1.00 83.88 182 GLY A C 1
ATOM 1376 O O . GLY A 1 182 ? -6.156 -15.779 -6.331 1.00 83.88 182 GLY A O 1
ATOM 1377 N N . PRO A 1 183 ? -6.118 -15.029 -8.473 1.00 64.81 183 PRO A N 1
ATOM 1378 C CA . PRO A 1 183 ? -7.520 -15.328 -8.765 1.00 64.81 183 PRO A CA 1
ATOM 1379 C C . PRO A 1 183 ? -7.825 -16.834 -8.779 1.00 64.81 183 PRO A C 1
ATOM 1381 O O . PRO A 1 183 ? -6.913 -17.641 -9.076 1.00 64.81 183 PRO A O 1
#

Sequence (183 aa):
MKWRAMTWLVILPVLLWLPACSGSDESQDAGQDALDGADGGGDPGGDQGGDNGGDGSGGEGPCRFDPNVAWDVLGEILQMQSKDKRTCVWLHRIGKCPEGWICKAVPFELLSVRIGHDGTVIEESEPKNLTWEPTHHNWADKATIHHEGTTYTLQGGGFGDQYDITASGTVSFGPVTLYPYGP

Secondary structure (DSSP, 8-state):
----------------------------------------------------S-TT---STTTT--TT----TTSSEEEEE-TTSSEEEEEEEEE-PPTT---SS--EEEEEEEEEETTEEEEE--GGGEEEE--GGGTT-EEEEEETTEEEEEEEEGGGTEEEEEEEESS-EEEEEEEE---

pLDDT: mean 79.71, std 20.98, range [37.72, 98.81]

Nearest PDB structures (foldseek):
  1o8v-assembly1_A  TM=3.240E-01  e=2.725E-01  Echinococcus granulosus
  7fyd-assembly1_A  TM=2.925E-01  e=2.583E-01  Homo sapiens
  2xhn-assembly2_A  TM=3.582E-01  e=2.319E+00  Aspergillus aculeatus
  4azo-assembly1_A-2  TM=3.303E-01  e=1.096E+00  Mus musculus
  1nkg-assembly1_A  TM=3.541E-01  e=3.198E+00  Aspergillus aculeatus